Protein AF-A0A2I1R745-F1 (afdb_monomer_lite)

Sequence (309 aa):
MHSDVSWLTVVRRLPFTIALAVALVVVGATTGSLWGRASDKSWYRDVAFGLPALREGRWWTPVTSAFIEPGPWLYLLALVAVVVGMGWAEWQLGTVRAVPVGVGGHLISCLLTVVLLWLLSSEVTSWRWAEQLADSRGTGVGALVVSAVAVASATVRSPWRLRVRVLLGAIVSVAFLFQGTLASVQYVLAAVIMLIVGEKFFATNERGWVPRTRREVRMLGCAALLIIAGANLLVFLFPGSGPLGPTDSGDDSVFTMLIGLAVNVLIADQLRRGKRWAWWVAVVIGALNVIVTVLAVFLVIFTDVSTEG

Foldseek 3Di:
DPPPCDPVNLCVQQVPLVVLLVLLCVVCVVQVQLPFFLVVGPCSLLQFAALVNVVVVSPCNLPSLASHARHNVVNVVQNVLSCPQLSLLCNQQPPVRLVCQLSVLSSVLSVVLNVVLVVCLPPVHPQVLSVVQNPDTHGHNQLSSLRSLLLSLLQDDPPSSLVSLLVLVLVLCLCQAFAVHSVSSSSVSSNVVSNVVSQPPVRDPDHDNDDPDLLSVLLSLLVVLLSVLVSLVCCVVPWYQHSLGTSDPVDDDPVNSVVSSVVSNVLSVVSNVVDPVSVVVSVVVVVVVVVVSVVSVVCVVPPVPDPPD

Structure (mmCIF, N/CA/C/O backbone):
data_AF-A0A2I1R745-F1
#
_entry.id   AF-A0A2I1R745-F1
#
loop_
_atom_site.group_PDB
_atom_site.id
_atom_site.type_symbol
_atom_site.label_atom_id
_atom_site.label_alt_id
_atom_site.label_comp_id
_atom_site.label_asym_id
_atom_site.label_entity_id
_atom_site.label_seq_id
_atom_site.pdbx_PDB_ins_code
_atom_site.Cartn_x
_atom_site.Cartn_y
_atom_site.Cartn_z
_atom_site.occupancy
_atom_site.B_iso_or_equiv
_atom_site.auth_seq_id
_atom_site.auth_comp_id
_atom_site.auth_asym_id
_atom_site.auth_atom_id
_atom_site.pdbx_PDB_model_num
ATOM 1 N N . MET A 1 1 ? -32.205 -10.582 7.241 1.00 38.12 1 MET A N 1
ATOM 2 C CA . MET A 1 1 ? -32.468 -9.764 6.038 1.00 38.12 1 MET A CA 1
ATOM 3 C C . MET A 1 1 ? -31.247 -9.882 5.129 1.00 38.12 1 MET A C 1
ATOM 5 O O . MET A 1 1 ? -30.371 -9.028 5.152 1.00 38.12 1 MET A O 1
ATOM 9 N N . HIS A 1 2 ? -31.120 -11.017 4.437 1.00 43.03 2 HIS A N 1
ATOM 10 C CA . HIS A 1 2 ? -30.092 -11.212 3.417 1.00 43.03 2 HIS A CA 1
ATOM 11 C C . HIS A 1 2 ? -30.627 -10.555 2.151 1.00 43.03 2 HIS A C 1
ATOM 13 O O . HIS A 1 2 ? -31.519 -11.084 1.502 1.00 43.03 2 HIS A O 1
ATOM 19 N N . SER A 1 3 ? -30.198 -9.327 1.883 1.00 52.03 3 SER A N 1
ATOM 20 C CA . SER A 1 3 ? -30.435 -8.712 0.584 1.00 52.03 3 SER A CA 1
ATOM 21 C C . SER A 1 3 ? -29.581 -9.468 -0.425 1.00 52.03 3 SER A C 1
ATOM 23 O O . SER A 1 3 ? -28.362 -9.290 -0.430 1.00 52.03 3 SER A O 1
ATOM 25 N N . ASP A 1 4 ? -30.216 -10.321 -1.226 1.00 56.75 4 ASP A N 1
ATOM 26 C CA . ASP A 1 4 ? -29.616 -10.948 -2.399 1.00 56.75 4 ASP A CA 1
ATOM 27 C C . ASP A 1 4 ? -29.202 -9.835 -3.362 1.00 56.75 4 ASP A C 1
ATOM 29 O O . ASP A 1 4 ? -29.986 -9.315 -4.160 1.00 56.75 4 ASP A O 1
ATOM 33 N N . VAL A 1 5 ? -27.960 -9.376 -3.223 1.00 65.38 5 VAL A N 1
ATOM 34 C CA . VAL A 1 5 ? -27.380 -8.429 -4.166 1.00 65.38 5 VAL A CA 1
ATOM 35 C C . VAL A 1 5 ? -27.223 -9.193 -5.472 1.00 65.38 5 VAL A C 1
ATOM 37 O O . VAL A 1 5 ? -26.326 -10.020 -5.608 1.00 65.38 5 VAL A O 1
ATOM 40 N N . SER A 1 6 ? -28.118 -8.940 -6.428 1.00 81.25 6 SER A N 1
ATOM 41 C CA . SER A 1 6 ? -28.014 -9.561 -7.747 1.00 81.25 6 SER A CA 1
ATOM 42 C C . SER A 1 6 ? -26.650 -9.234 -8.370 1.00 81.25 6 SER A C 1
ATOM 44 O O . SER A 1 6 ? -26.166 -8.103 -8.254 1.00 81.25 6 SER A O 1
ATOM 46 N N . TRP A 1 7 ? -26.034 -10.195 -9.062 1.00 76.56 7 TRP A N 1
ATOM 47 C CA . TRP A 1 7 ? -24.749 -9.991 -9.744 1.00 76.56 7 TRP A CA 1
ATOM 48 C C . TRP A 1 7 ? -24.769 -8.786 -10.698 1.00 76.56 7 TRP A C 1
ATOM 50 O O . TRP A 1 7 ? -23.788 -8.054 -10.801 1.00 76.56 7 TRP A O 1
ATOM 60 N N . LEU A 1 8 ? -25.923 -8.504 -11.311 1.00 77.88 8 LEU A N 1
ATOM 61 C CA . LEU A 1 8 ? -26.149 -7.328 -12.156 1.00 77.88 8 LEU A CA 1
ATOM 62 C C . LEU A 1 8 ? -25.984 -6.007 -11.391 1.00 77.88 8 LEU A C 1
ATOM 64 O O . LEU A 1 8 ? -25.472 -5.032 -11.941 1.00 77.88 8 LEU A O 1
ATOM 68 N N . THR A 1 9 ? -26.382 -5.968 -10.118 1.00 79.81 9 THR A N 1
ATOM 69 C CA . THR A 1 9 ? -26.196 -4.802 -9.248 1.00 79.81 9 THR A CA 1
ATOM 70 C C . THR A 1 9 ? -24.717 -4.571 -8.957 1.00 79.81 9 THR A C 1
ATOM 72 O O . THR A 1 9 ? -24.265 -3.431 -9.018 1.00 79.81 9 THR A O 1
ATOM 75 N N . VAL A 1 10 ? -23.953 -5.635 -8.685 1.00 78.06 10 VAL A N 1
ATOM 76 C CA . VAL A 1 10 ? -22.502 -5.542 -8.443 1.00 78.06 10 VAL A CA 1
ATOM 77 C C . VAL A 1 10 ? -21.787 -5.023 -9.688 1.00 78.06 10 VAL A C 1
ATOM 79 O O . VAL A 1 10 ? -21.052 -4.042 -9.605 1.00 78.06 10 VAL A O 1
ATOM 82 N N . VAL A 1 11 ? -22.076 -5.611 -10.853 1.00 79.62 11 VAL A N 1
ATOM 83 C CA . VAL A 1 11 ? -21.457 -5.219 -12.128 1.00 79.62 11 VAL A CA 1
ATOM 84 C C . VAL A 1 11 ? -21.749 -3.762 -12.479 1.00 79.62 11 VAL A C 1
ATOM 86 O O . VAL A 1 11 ? -20.854 -3.031 -12.892 1.00 79.62 11 VAL A O 1
ATOM 89 N N . ARG A 1 12 ? -22.983 -3.297 -12.254 1.00 85.50 12 ARG A N 1
ATOM 90 C CA . ARG A 1 12 ? -23.358 -1.896 -12.504 1.00 85.50 12 ARG A CA 1
ATOM 91 C C . ARG A 1 12 ? -22.757 -0.907 -11.508 1.00 85.50 12 ARG A C 1
ATOM 93 O O . ARG A 1 12 ? -22.673 0.275 -11.826 1.00 85.50 12 ARG A O 1
ATOM 100 N N . ARG A 1 13 ? -22.390 -1.353 -10.305 1.00 89.00 13 ARG A N 1
ATOM 101 C CA . ARG A 1 13 ? -21.839 -0.486 -9.253 1.00 89.00 13 ARG A CA 1
ATOM 102 C C . ARG A 1 13 ? -20.320 -0.409 -9.242 1.00 89.00 13 ARG A C 1
ATOM 104 O O . ARG A 1 13 ? -19.806 0.552 -8.682 1.00 89.00 13 ARG A O 1
ATOM 111 N N . LEU A 1 14 ? -19.634 -1.384 -9.836 1.00 95.31 14 LEU A N 1
ATOM 112 C CA . LEU A 1 14 ? -18.175 -1.490 -9.811 1.00 95.31 14 LEU A CA 1
ATOM 113 C C . LEU A 1 14 ? -17.532 -1.480 -11.216 1.00 95.31 14 LEU A C 1
ATOM 115 O O . LEU A 1 14 ? -16.669 -2.322 -11.492 1.00 95.31 14 LEU A O 1
ATOM 119 N N . PRO A 1 15 ? -17.951 -0.591 -12.143 1.00 96.38 15 PRO A N 1
ATOM 120 C CA . PRO A 1 15 ? -17.451 -0.616 -13.515 1.00 96.38 15 PRO A CA 1
ATOM 121 C C . PRO A 1 15 ? -15.935 -0.406 -13.591 1.00 96.38 15 PRO A C 1
ATOM 123 O O . PRO A 1 15 ? -15.282 -1.052 -14.409 1.00 96.38 15 PRO A O 1
ATOM 126 N N . PHE A 1 16 ? -15.351 0.445 -12.738 1.00 97.69 16 PHE A N 1
ATOM 127 C CA . PHE A 1 16 ? -13.911 0.691 -12.775 1.00 97.69 16 PHE A CA 1
ATOM 128 C C . PHE A 1 16 ? -13.111 -0.478 -12.213 1.00 97.69 16 PHE A C 1
ATOM 130 O O . PHE A 1 16 ? -12.116 -0.868 -12.810 1.00 97.69 16 PHE A O 1
ATOM 137 N N . THR A 1 17 ? -13.554 -1.079 -11.110 1.00 97.81 17 THR A N 1
ATOM 138 C CA . THR A 1 17 ? -12.896 -2.254 -10.523 1.00 97.81 17 THR A CA 1
ATOM 139 C C . THR A 1 17 ? -12.874 -3.420 -11.506 1.00 97.81 17 THR A C 1
ATOM 141 O O . THR A 1 17 ? -11.839 -4.064 -11.675 1.00 97.81 17 THR A O 1
ATOM 144 N N . ILE A 1 18 ? -13.994 -3.666 -12.194 1.00 97.31 18 ILE A N 1
ATOM 145 C CA . ILE A 1 18 ? -14.083 -4.704 -13.227 1.00 97.31 18 ILE A CA 1
ATOM 146 C C . ILE A 1 18 ? -13.162 -4.362 -14.398 1.00 97.31 18 ILE A C 1
ATOM 148 O O . ILE A 1 18 ? -12.375 -5.211 -14.811 1.00 97.31 18 ILE A O 1
ATOM 152 N N . ALA A 1 19 ? -13.209 -3.125 -14.901 1.00 97.62 19 ALA A N 1
ATOM 153 C CA . ALA A 1 19 ? -12.349 -2.695 -15.999 1.00 97.62 19 ALA A CA 1
ATOM 154 C C . ALA A 1 19 ? -10.858 -2.810 -15.648 1.00 97.62 19 ALA A C 1
ATOM 156 O O . ALA A 1 19 ? -10.079 -3.291 -16.464 1.00 97.62 19 ALA A O 1
ATOM 157 N N . LEU A 1 20 ? -10.466 -2.428 -14.430 1.00 98.12 20 LEU A N 1
ATOM 158 C CA . LEU A 1 20 ? -9.090 -2.512 -13.946 1.00 98.12 20 LEU A CA 1
ATOM 159 C C . LEU A 1 20 ? -8.628 -3.967 -13.809 1.00 98.12 20 LEU A C 1
ATOM 161 O O . LEU A 1 20 ? -7.540 -4.303 -14.267 1.00 98.12 20 LEU A O 1
ATOM 165 N N . ALA A 1 21 ? -9.459 -4.844 -13.238 1.00 98.12 21 ALA A N 1
ATOM 166 C CA . ALA A 1 21 ? -9.149 -6.268 -13.134 1.00 98.12 21 ALA A CA 1
ATOM 167 C C . ALA A 1 21 ? -8.997 -6.919 -14.520 1.00 98.12 21 ALA A C 1
ATOM 169 O O . ALA A 1 21 ? -8.025 -7.633 -14.764 1.00 98.12 21 ALA A O 1
ATOM 170 N N . VAL A 1 22 ? -9.916 -6.627 -15.447 1.00 98.06 22 VAL A N 1
ATOM 171 C CA . VAL A 1 22 ? -9.833 -7.104 -16.836 1.00 98.06 22 VAL A CA 1
ATOM 172 C C . VAL A 1 22 ? -8.582 -6.557 -17.520 1.00 98.06 22 VAL A C 1
ATOM 174 O O . VAL A 1 22 ? -7.874 -7.321 -18.168 1.00 98.06 22 VAL A O 1
ATOM 177 N N . ALA A 1 23 ? -8.265 -5.272 -17.345 1.00 98.06 23 ALA A N 1
ATOM 178 C CA . ALA A 1 23 ? -7.068 -4.664 -17.915 1.00 98.06 23 ALA A CA 1
ATOM 179 C C . ALA A 1 23 ? -5.789 -5.344 -17.409 1.00 98.06 23 ALA A C 1
ATOM 181 O O . ALA A 1 23 ? -4.935 -5.670 -18.225 1.00 98.06 23 ALA A O 1
ATOM 182 N N . LEU A 1 24 ? -5.678 -5.631 -16.107 1.00 98.00 24 LEU A N 1
ATOM 183 C CA . LEU A 1 24 ? -4.527 -6.351 -15.546 1.00 98.00 24 LEU A CA 1
ATOM 184 C C . LEU A 1 24 ? -4.371 -7.746 -16.155 1.00 98.00 24 LEU A C 1
ATOM 186 O O . LEU A 1 24 ? -3.268 -8.126 -16.540 1.00 98.00 24 LEU A O 1
ATOM 190 N N . VAL A 1 25 ? -5.467 -8.499 -16.288 1.00 98.00 25 VAL A N 1
ATOM 191 C CA . VAL A 1 25 ? -5.422 -9.836 -16.900 1.00 98.00 25 VAL A CA 1
ATOM 192 C C . VAL A 1 25 ? -5.048 -9.744 -18.376 1.00 98.00 25 VAL A C 1
ATOM 194 O O . VAL A 1 25 ? -4.173 -10.474 -18.825 1.00 98.00 25 VAL A O 1
ATOM 197 N N . VAL A 1 26 ? -5.669 -8.842 -19.137 1.00 98.12 26 VAL A N 1
ATOM 198 C CA . VAL A 1 26 ? -5.413 -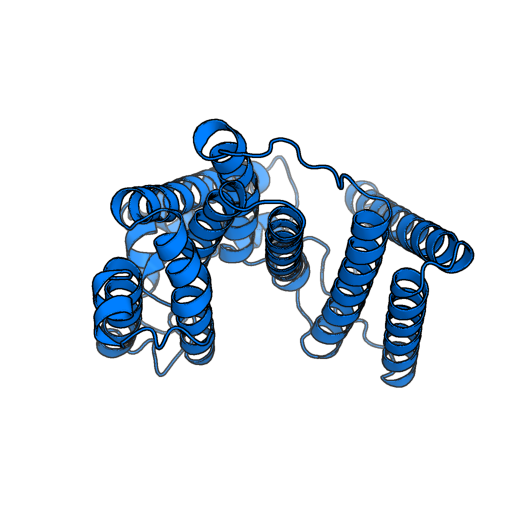8.702 -20.576 1.00 98.12 26 VAL A CA 1
ATOM 199 C C . VAL A 1 26 ? -3.991 -8.212 -20.836 1.00 98.12 26 VAL A C 1
ATOM 201 O O . VAL A 1 26 ? -3.296 -8.811 -21.649 1.00 98.12 26 VAL A O 1
ATOM 204 N N . VAL A 1 27 ? -3.526 -7.171 -20.142 1.00 97.19 27 VAL A N 1
ATOM 205 C CA . VAL A 1 27 ? -2.160 -6.641 -20.292 1.00 97.19 27 VAL A CA 1
ATOM 206 C C . VAL A 1 27 ? -1.140 -7.672 -19.831 1.00 97.19 27 VAL A C 1
ATOM 208 O O . VAL A 1 27 ? -0.171 -7.941 -20.540 1.00 97.19 27 VAL A O 1
ATOM 211 N N . GLY A 1 28 ? -1.361 -8.312 -18.685 1.00 96.06 28 GLY A N 1
ATOM 212 C CA . GLY A 1 28 ? -0.488 -9.380 -18.219 1.00 96.06 28 GLY A CA 1
ATOM 213 C C . GLY A 1 28 ? -0.433 -10.561 -19.194 1.00 96.06 28 GLY A C 1
ATOM 214 O O . GLY A 1 28 ? 0.635 -11.152 -19.393 1.00 96.06 28 GLY A O 1
ATOM 215 N N . ALA A 1 29 ? -1.557 -10.850 -19.861 1.00 97.00 29 ALA A N 1
ATOM 216 C CA . ALA A 1 29 ? -1.670 -11.903 -20.857 1.00 97.00 29 ALA A CA 1
ATOM 217 C C . ALA A 1 29 ? -0.911 -11.578 -22.151 1.00 97.00 29 ALA A C 1
ATOM 219 O O . ALA A 1 29 ? -0.116 -12.370 -22.651 1.00 97.00 29 ALA A O 1
ATOM 220 N N . THR A 1 30 ? -1.128 -10.388 -22.698 1.00 96.56 30 THR A N 1
ATOM 221 C CA . THR A 1 30 ? -0.528 -9.981 -23.974 1.00 96.56 30 THR A CA 1
ATOM 222 C C . THR A 1 30 ? 0.964 -9.692 -23.848 1.00 96.56 30 THR A C 1
ATOM 224 O O . THR A 1 30 ? 1.724 -9.961 -24.773 1.00 96.56 30 THR A O 1
ATOM 227 N N . THR A 1 31 ? 1.409 -9.196 -22.692 1.00 94.19 31 THR A N 1
ATOM 228 C CA . THR A 1 31 ? 2.828 -8.910 -22.424 1.00 94.19 31 THR A CA 1
ATOM 229 C C . THR A 1 31 ? 3.622 -10.145 -21.979 1.00 94.19 31 THR A C 1
ATOM 231 O O . THR A 1 31 ? 4.856 -10.123 -21.947 1.00 94.19 31 THR A O 1
ATOM 234 N N . GLY A 1 32 ? 2.932 -11.234 -21.624 1.00 93.88 32 GLY A N 1
ATOM 235 C CA . GLY A 1 32 ? 3.536 -12.468 -21.123 1.00 93.88 32 GLY A CA 1
ATOM 236 C C . GLY A 1 32 ? 4.059 -12.380 -19.684 1.00 93.88 32 GLY A C 1
ATOM 237 O O . GLY A 1 32 ? 4.788 -13.278 -19.254 1.00 93.88 32 GLY A O 1
ATOM 238 N N . SER A 1 33 ? 3.724 -11.316 -18.945 1.00 94.25 33 SER A N 1
ATOM 239 C CA . SER A 1 33 ? 4.087 -11.146 -17.527 1.00 94.25 33 SER A CA 1
ATOM 240 C C . SER A 1 33 ? 3.190 -11.952 -16.576 1.00 94.25 33 SER A C 1
ATOM 242 O O . SER A 1 33 ? 3.560 -12.173 -15.427 1.00 94.25 33 SER A O 1
ATOM 244 N N . LEU A 1 34 ? 2.057 -12.487 -17.052 1.00 94.50 34 LEU A N 1
ATOM 245 C CA . LEU A 1 34 ? 1.256 -13.448 -16.278 1.00 94.50 34 LEU A CA 1
ATOM 246 C C . LEU A 1 34 ? 1.954 -14.799 -16.066 1.00 94.50 34 LEU A C 1
ATOM 248 O O . LEU A 1 34 ? 1.654 -15.480 -15.090 1.00 94.50 34 LEU A O 1
ATOM 252 N N . TRP A 1 35 ? 2.874 -15.195 -16.951 1.00 94.44 35 TRP A N 1
ATOM 253 C CA . TRP A 1 35 ? 3.533 -16.515 -16.906 1.00 94.44 35 TRP A CA 1
ATOM 254 C C . TRP A 1 35 ? 5.013 -16.455 -16.530 1.00 94.44 35 TRP A C 1
ATOM 256 O O . TRP A 1 35 ? 5.665 -17.489 -16.437 1.00 94.44 35 TRP A O 1
ATOM 266 N N . GLY A 1 36 ? 5.570 -15.267 -16.318 1.00 93.69 36 GLY A N 1
ATOM 267 C CA . GLY A 1 36 ? 6.973 -15.095 -15.958 1.00 93.69 36 GLY A CA 1
ATOM 268 C C . GLY A 1 36 ? 7.211 -13.739 -15.319 1.00 93.69 36 GLY A C 1
ATOM 269 O O . GLY A 1 36 ? 6.313 -12.901 -15.279 1.00 93.69 36 GLY A O 1
ATOM 270 N N . ARG A 1 37 ? 8.418 -13.505 -14.807 1.00 95.38 37 ARG A N 1
ATOM 271 C CA . ARG A 1 37 ? 8.735 -12.216 -14.190 1.00 95.38 37 ARG A CA 1
ATOM 272 C C . ARG A 1 37 ? 8.715 -11.124 -15.252 1.00 95.38 37 ARG A C 1
ATOM 274 O O . ARG A 1 37 ? 9.245 -11.306 -16.349 1.00 95.38 37 ARG A O 1
ATOM 281 N N . ALA A 1 38 ? 8.117 -9.983 -14.922 1.00 95.38 38 ALA A N 1
ATOM 282 C CA . ALA A 1 38 ? 8.077 -8.846 -15.833 1.00 95.38 38 ALA A CA 1
ATOM 283 C C . ALA A 1 38 ? 9.495 -8.330 -16.134 1.00 95.38 38 ALA A C 1
ATOM 285 O O . ALA A 1 38 ? 9.778 -7.982 -17.274 1.00 95.38 38 ALA A O 1
ATOM 286 N N . SER A 1 39 ? 10.394 -8.373 -15.141 1.00 95.00 39 SER A N 1
ATOM 287 C CA . SER A 1 39 ? 11.795 -7.936 -15.242 1.00 95.00 39 SER A CA 1
ATOM 288 C C . SER A 1 39 ? 12.601 -8.617 -16.345 1.00 95.00 39 SER A C 1
ATOM 290 O O . SER A 1 39 ? 13.569 -8.038 -16.831 1.00 95.00 39 SER A O 1
ATOM 292 N N . ASP A 1 40 ? 12.207 -9.827 -16.741 1.00 95.62 40 ASP A N 1
ATOM 293 C CA . ASP A 1 40 ? 12.962 -10.660 -17.682 1.00 95.62 40 ASP A CA 1
ATOM 294 C C . ASP A 1 40 ? 12.569 -10.362 -19.138 1.00 95.62 40 ASP A C 1
ATOM 296 O O . ASP A 1 40 ? 13.137 -10.910 -20.083 1.00 95.62 40 ASP A O 1
ATOM 300 N N . LYS A 1 41 ? 11.558 -9.511 -19.342 1.00 95.44 41 LYS A N 1
ATOM 301 C CA . LYS A 1 41 ? 11.023 -9.176 -20.660 1.00 95.44 41 LYS A CA 1
ATOM 302 C C . LYS A 1 41 ? 11.769 -7.984 -21.254 1.00 95.44 41 LYS A C 1
ATOM 304 O O . LYS A 1 41 ? 12.044 -7.003 -20.566 1.00 95.44 41 LYS A O 1
ATOM 309 N N . SER A 1 42 ? 12.033 -8.026 -22.560 1.00 95.69 42 SER A N 1
ATOM 310 C CA . SER A 1 42 ? 12.774 -6.972 -23.273 1.00 95.69 42 SER A CA 1
ATOM 311 C C . SER A 1 42 ? 12.122 -5.589 -23.169 1.00 95.69 42 SER A C 1
ATOM 313 O O . SER A 1 42 ? 12.825 -4.591 -23.049 1.00 95.69 42 SER A O 1
ATOM 315 N N . TRP A 1 43 ? 10.788 -5.538 -23.141 1.00 95.12 43 TRP A N 1
ATOM 316 C CA . TRP A 1 43 ? 9.998 -4.309 -23.028 1.00 95.12 43 TRP A CA 1
ATOM 317 C C . TRP A 1 43 ? 9.956 -3.719 -21.607 1.00 95.12 43 TRP A C 1
ATOM 319 O O . TRP A 1 43 ? 9.458 -2.611 -21.414 1.00 95.12 43 TRP A O 1
ATOM 329 N N . TYR A 1 44 ? 10.442 -4.432 -20.580 1.00 96.94 44 TYR A N 1
ATOM 330 C CA . TYR A 1 44 ? 10.255 -4.044 -19.173 1.00 96.94 44 TYR A CA 1
ATOM 331 C C . TYR A 1 44 ? 10.796 -2.649 -18.868 1.00 96.94 44 TYR A C 1
ATOM 333 O O . TYR A 1 44 ? 10.126 -1.836 -18.228 1.00 96.94 44 TYR A O 1
ATOM 341 N N . ARG A 1 45 ? 11.997 -2.345 -19.373 1.00 95.88 45 ARG A N 1
ATOM 342 C CA . ARG A 1 45 ? 12.651 -1.047 -19.163 1.00 95.88 45 ARG A CA 1
ATOM 343 C C . ARG A 1 45 ? 11.861 0.113 -19.764 1.00 95.88 45 ARG A C 1
ATOM 345 O O . ARG A 1 45 ? 12.028 1.240 -19.307 1.00 95.88 45 ARG A O 1
ATOM 352 N N . ASP A 1 46 ? 10.999 -0.158 -20.742 1.00 96.25 46 ASP A N 1
ATOM 353 C CA . ASP A 1 46 ? 10.209 0.865 -21.412 1.00 96.25 46 ASP A CA 1
ATOM 354 C C . ASP A 1 46 ? 8.946 1.262 -20.648 1.00 96.25 46 ASP A C 1
ATOM 356 O O . ASP A 1 46 ? 8.439 2.362 -20.856 1.00 96.25 46 ASP A O 1
ATOM 360 N N . VAL A 1 47 ? 8.445 0.399 -19.760 1.00 96.50 47 VAL A N 1
ATOM 361 C CA . VAL A 1 47 ? 7.145 0.585 -19.087 1.00 96.50 47 VAL A CA 1
ATOM 362 C C . VAL A 1 47 ? 7.234 0.620 -17.565 1.00 96.50 47 VAL A C 1
ATOM 364 O O . VAL A 1 47 ? 6.309 1.122 -16.923 1.00 96.50 47 VAL A O 1
ATOM 367 N N . ALA A 1 48 ? 8.315 0.094 -16.986 1.00 97.12 48 ALA A N 1
ATOM 368 C CA . ALA A 1 48 ? 8.522 0.060 -15.547 1.00 97.12 48 ALA A CA 1
ATOM 369 C C . ALA A 1 48 ? 8.913 1.437 -15.004 1.00 97.12 48 ALA A C 1
ATOM 371 O O . ALA A 1 48 ? 9.738 2.147 -15.582 1.00 97.12 48 ALA A O 1
ATOM 372 N N . PHE A 1 49 ? 8.322 1.804 -13.872 1.00 97.44 49 PHE A N 1
ATOM 373 C CA . PHE A 1 49 ? 8.527 3.102 -13.248 1.00 97.44 49 PHE A CA 1
ATOM 374 C C . PHE A 1 49 ? 9.757 3.097 -12.341 1.00 97.44 49 PHE A C 1
ATOM 376 O O . PHE A 1 49 ? 10.046 2.108 -11.674 1.00 97.44 49 PHE A O 1
ATOM 383 N N . GLY A 1 50 ? 10.460 4.223 -12.284 1.00 95.44 50 GLY A N 1
ATOM 384 C CA . GLY A 1 50 ? 11.588 4.450 -11.387 1.00 95.44 50 GLY A CA 1
ATOM 385 C C . GLY A 1 50 ? 12.323 5.734 -11.749 1.00 95.44 50 GLY A C 1
ATOM 386 O O . GLY A 1 50 ? 12.115 6.294 -12.829 1.00 95.44 50 GLY A O 1
ATOM 387 N N . LEU A 1 51 ? 13.214 6.185 -10.866 1.00 94.00 51 LEU A N 1
ATOM 388 C CA . LEU A 1 51 ? 14.084 7.333 -11.137 1.00 94.00 51 LEU A CA 1
ATOM 389 C C . LEU A 1 51 ? 14.887 7.170 -12.450 1.00 94.00 51 LEU A C 1
ATOM 391 O O . LEU A 1 51 ? 14.931 8.134 -13.219 1.00 94.00 51 LEU A O 1
ATOM 395 N N . PRO A 1 52 ? 15.429 5.982 -12.801 1.00 95.19 52 PRO A N 1
ATOM 396 C CA . PRO A 1 52 ? 16.155 5.808 -14.057 1.00 95.19 52 PRO A CA 1
ATOM 397 C C . PRO A 1 52 ? 15.254 5.972 -15.287 1.00 95.19 52 PRO A C 1
ATOM 399 O O . PRO A 1 52 ? 15.663 6.573 -16.273 1.00 95.19 52 PRO A O 1
ATOM 402 N N . ALA A 1 53 ? 14.003 5.504 -15.222 1.00 95.69 53 ALA A N 1
ATOM 403 C CA . ALA A 1 53 ? 13.059 5.633 -16.332 1.00 95.69 53 ALA A CA 1
ATOM 404 C C . ALA A 1 53 ? 12.734 7.105 -16.639 1.00 95.69 53 ALA A C 1
ATOM 406 O O . ALA A 1 53 ? 12.655 7.496 -17.802 1.00 95.69 53 ALA A O 1
ATOM 407 N N . LEU A 1 54 ? 12.600 7.941 -15.605 1.00 94.75 54 LEU A N 1
ATOM 408 C CA . LEU A 1 54 ? 12.381 9.376 -15.789 1.00 94.75 54 LEU A CA 1
ATOM 409 C C . LEU A 1 54 ? 13.634 10.100 -16.297 1.00 94.75 54 LEU A C 1
ATOM 411 O O . LEU A 1 54 ? 13.506 10.978 -17.148 1.00 94.75 54 LEU A O 1
ATOM 415 N N . ARG A 1 55 ? 14.835 9.701 -15.849 1.00 94.31 55 ARG A N 1
ATOM 416 C CA . ARG A 1 55 ? 16.111 10.202 -16.403 1.00 94.31 55 ARG A CA 1
ATOM 417 C C . ARG A 1 55 ? 16.262 9.874 -17.892 1.00 94.31 55 ARG A C 1
ATOM 419 O O . ARG A 1 55 ? 16.784 10.684 -18.644 1.00 94.31 55 ARG A O 1
ATOM 426 N N . GLU A 1 56 ? 15.748 8.723 -18.321 1.00 95.94 56 GLU A N 1
ATOM 427 C CA . GLU A 1 56 ? 15.694 8.291 -19.726 1.00 95.94 56 GLU A CA 1
ATOM 428 C C . GLU A 1 56 ? 14.562 8.960 -20.536 1.00 95.94 56 GLU A C 1
ATOM 430 O O . GLU A 1 56 ? 14.330 8.600 -21.688 1.00 95.94 56 GLU A O 1
ATOM 435 N N . GLY A 1 57 ? 13.824 9.914 -19.957 1.00 96.00 57 GLY A N 1
ATOM 436 C CA . GLY A 1 57 ? 12.742 10.633 -20.640 1.00 96.00 57 GLY A CA 1
ATOM 437 C C . GLY A 1 57 ? 11.426 9.853 -20.764 1.00 96.00 57 GLY A C 1
ATOM 438 O O . GLY A 1 57 ? 10.509 10.297 -21.457 1.00 96.00 57 GLY A O 1
ATOM 439 N N . ARG A 1 58 ? 11.282 8.712 -20.078 1.00 96.69 58 ARG A N 1
ATOM 440 C CA . ARG A 1 58 ? 10.099 7.834 -20.152 1.00 96.69 58 ARG A CA 1
ATOM 441 C C . ARG A 1 58 ? 9.003 8.277 -19.180 1.00 96.69 58 ARG A C 1
ATOM 443 O O . ARG A 1 58 ? 8.637 7.569 -18.238 1.00 96.69 58 ARG A O 1
ATOM 450 N N . TRP A 1 59 ? 8.463 9.471 -19.405 1.00 96.00 59 TRP A N 1
ATOM 451 C CA . TRP A 1 59 ? 7.467 10.118 -18.538 1.00 96.00 59 TRP A CA 1
ATOM 452 C C . TRP A 1 59 ? 6.114 9.389 -18.464 1.00 96.00 59 TRP A C 1
ATOM 454 O O . TRP A 1 59 ? 5.328 9.661 -17.561 1.00 96.00 59 TRP A O 1
ATOM 464 N N . TRP A 1 60 ? 5.838 8.452 -19.377 1.00 97.00 60 TRP A N 1
ATOM 465 C CA . TRP A 1 60 ? 4.620 7.628 -19.375 1.00 97.00 60 TRP A CA 1
ATOM 466 C C . TRP A 1 60 ? 4.654 6.481 -18.352 1.00 97.00 60 TRP A C 1
ATOM 468 O O . TRP A 1 60 ? 3.605 5.932 -18.004 1.00 97.00 60 TRP A O 1
ATOM 478 N N . THR A 1 61 ? 5.836 6.130 -17.833 1.00 97.31 61 THR A N 1
ATOM 479 C CA . THR A 1 61 ? 6.025 4.984 -16.926 1.00 97.31 61 THR A CA 1
ATOM 480 C C . THR A 1 61 ? 5.226 5.016 -15.617 1.00 97.31 61 THR A C 1
ATOM 482 O O . THR A 1 61 ? 4.813 3.938 -15.184 1.00 97.31 61 THR A O 1
ATOM 485 N N . PRO A 1 62 ? 4.885 6.169 -14.996 1.00 96.75 62 PRO A N 1
ATOM 486 C CA . PRO A 1 62 ? 3.967 6.189 -13.855 1.00 96.75 62 PRO A CA 1
ATOM 487 C C . PRO A 1 62 ? 2.600 5.577 -14.179 1.00 96.75 62 PRO A C 1
ATOM 489 O O . PRO A 1 62 ? 1.978 4.973 -13.312 1.00 96.75 62 PRO A O 1
ATOM 492 N N . VAL A 1 63 ? 2.131 5.712 -15.424 1.00 97.06 63 VAL A N 1
ATOM 493 C CA . VAL A 1 63 ? 0.830 5.187 -15.857 1.00 97.06 63 VAL A CA 1
ATOM 494 C C . VAL A 1 63 ? 0.961 3.738 -16.305 1.00 97.06 63 VAL A C 1
ATOM 496 O O . VAL A 1 63 ? 0.209 2.886 -15.843 1.00 97.06 63 VAL A O 1
ATOM 499 N N . THR A 1 64 ? 1.921 3.432 -17.182 1.00 96.75 64 THR A N 1
ATOM 500 C CA . THR A 1 64 ? 2.048 2.079 -17.750 1.00 96.75 64 THR A CA 1
ATOM 501 C C . THR A 1 64 ? 2.422 1.036 -16.702 1.00 96.75 64 THR A C 1
ATOM 503 O O . THR A 1 64 ? 1.933 -0.090 -16.761 1.00 96.75 64 THR A O 1
ATOM 506 N N . SER A 1 65 ? 3.234 1.410 -15.709 1.00 96.31 65 SER A N 1
ATOM 507 C CA . SER A 1 65 ? 3.659 0.502 -14.638 1.00 96.31 65 SER A CA 1
ATOM 508 C C . SER A 1 65 ? 2.507 -0.000 -13.765 1.00 96.31 65 SER A C 1
ATOM 510 O O . SER A 1 65 ? 2.627 -1.075 -13.184 1.00 96.31 65 SER A O 1
ATOM 512 N N . ALA A 1 66 ? 1.385 0.725 -13.697 1.00 96.69 66 ALA A N 1
ATOM 513 C CA . ALA A 1 66 ? 0.230 0.353 -12.879 1.00 96.69 66 ALA A CA 1
ATOM 514 C C . ALA A 1 66 ? -0.542 -0.864 -13.417 1.00 96.69 66 ALA A C 1
ATOM 516 O O . ALA A 1 66 ? -1.338 -1.448 -12.687 1.00 96.69 66 ALA A O 1
ATOM 517 N N . PHE A 1 67 ? -0.335 -1.234 -14.686 1.00 96.88 67 PHE A N 1
ATOM 518 C CA . PHE A 1 67 ? -1.066 -2.316 -15.359 1.00 96.88 67 PHE A CA 1
ATOM 519 C C . PHE A 1 67 ? -0.273 -3.621 -15.473 1.00 96.88 67 PHE A C 1
ATOM 521 O O . PHE A 1 67 ? -0.733 -4.565 -16.114 1.00 96.88 67 PHE A O 1
ATOM 528 N N . ILE A 1 68 ? 0.923 -3.670 -14.890 1.00 97.12 68 ILE A N 1
ATOM 529 C CA . ILE A 1 68 ? 1.826 -4.815 -14.967 1.00 97.12 68 ILE A CA 1
ATOM 530 C C . ILE A 1 68 ? 2.214 -5.185 -13.545 1.00 97.12 68 ILE A C 1
ATOM 532 O O . ILE A 1 68 ? 2.609 -4.318 -12.774 1.00 97.12 68 ILE A O 1
ATOM 536 N N . GLU A 1 69 ? 2.109 -6.461 -13.196 1.00 97.00 69 GLU A N 1
ATOM 537 C CA . GLU A 1 69 ? 2.613 -6.957 -11.916 1.00 97.00 69 GLU A CA 1
ATOM 538 C C . GLU A 1 69 ? 3.981 -7.634 -12.095 1.00 97.00 69 GLU A C 1
ATOM 540 O O . GLU A 1 69 ? 4.230 -8.258 -13.134 1.00 97.00 69 GLU A O 1
ATOM 545 N N . PRO A 1 70 ? 4.883 -7.565 -11.094 1.00 94.12 70 PRO A N 1
ATOM 546 C CA . PRO A 1 70 ? 6.258 -8.047 -11.247 1.00 94.12 70 PRO A CA 1
ATOM 547 C C . PRO A 1 70 ? 6.388 -9.556 -11.503 1.00 94.12 70 PRO A C 1
ATOM 549 O O . PRO A 1 70 ? 7.410 -10.001 -12.030 1.00 94.12 70 PRO A O 1
ATOM 552 N N . GLY A 1 71 ? 5.380 -10.356 -11.142 1.00 93.50 71 GLY A N 1
ATOM 553 C CA . GLY A 1 71 ? 5.373 -11.791 -11.410 1.00 93.50 71 GLY A CA 1
ATOM 554 C C . GLY A 1 71 ? 4.010 -12.467 -11.219 1.00 93.50 71 GLY A C 1
ATOM 555 O O . GLY A 1 71 ? 3.077 -11.849 -10.702 1.00 93.50 71 GLY A O 1
ATOM 556 N N . PRO A 1 72 ? 3.892 -13.758 -11.586 1.00 93.19 72 PRO A N 1
ATOM 557 C CA . PRO A 1 72 ? 2.606 -14.455 -11.705 1.00 93.19 72 PRO A CA 1
ATOM 558 C C . PRO A 1 72 ? 1.771 -14.472 -10.422 1.00 93.19 72 PRO A C 1
ATOM 560 O O . PRO A 1 72 ? 0.574 -14.203 -10.438 1.00 93.19 72 PRO A O 1
ATOM 563 N N . TRP A 1 73 ? 2.402 -14.752 -9.280 1.00 93.19 73 TRP A N 1
ATOM 564 C CA . TRP A 1 73 ? 1.686 -14.823 -8.006 1.00 93.19 73 TRP A CA 1
ATOM 565 C C . TRP A 1 73 ? 1.218 -13.436 -7.526 1.00 93.19 73 TRP A C 1
ATOM 567 O O . TRP A 1 73 ? 0.186 -13.323 -6.865 1.00 93.19 73 TRP A O 1
ATOM 577 N N . LEU A 1 74 ? 1.935 -12.373 -7.911 1.00 94.44 74 LEU A N 1
ATOM 578 C CA . LEU A 1 74 ? 1.565 -10.996 -7.591 1.00 94.44 74 LEU A CA 1
ATOM 579 C C . LEU A 1 74 ? 0.345 -10.545 -8.389 1.00 94.44 74 LEU A C 1
ATOM 581 O O . LEU A 1 74 ? -0.452 -9.790 -7.850 1.00 94.44 74 LEU A O 1
ATOM 585 N N . TYR A 1 75 ? 0.111 -11.078 -9.593 1.00 95.56 75 TYR A N 1
ATOM 586 C CA . TYR A 1 75 ? -1.164 -10.873 -10.289 1.00 95.56 75 TYR A CA 1
ATOM 587 C C . TYR A 1 75 ? -2.352 -11.400 -9.485 1.00 95.56 75 TYR A C 1
ATOM 589 O O . TYR A 1 75 ? -3.375 -10.724 -9.402 1.00 95.56 75 TYR A O 1
ATOM 597 N N . LEU A 1 76 ? -2.229 -12.569 -8.848 1.00 95.62 76 LEU A N 1
ATOM 598 C CA . LEU A 1 76 ? -3.300 -13.099 -7.998 1.00 95.62 76 LEU A CA 1
ATOM 599 C C . LEU A 1 76 ? -3.567 -12.171 -6.809 1.00 95.62 76 LEU A C 1
ATOM 601 O O . LEU A 1 76 ? -4.720 -11.832 -6.541 1.00 95.62 76 LEU A O 1
ATOM 605 N N . LEU A 1 77 ? -2.511 -11.708 -6.133 1.00 95.38 77 LEU A N 1
ATOM 606 C CA . LEU A 1 77 ? -2.656 -10.740 -5.045 1.00 95.38 77 LEU A CA 1
ATOM 607 C C . LEU A 1 77 ? -3.238 -9.407 -5.513 1.00 95.38 77 LEU A C 1
ATOM 609 O O . LEU A 1 77 ? -4.113 -8.862 -4.844 1.00 95.38 77 LEU A O 1
ATOM 613 N N . ALA A 1 78 ? -2.776 -8.890 -6.648 1.00 96.88 78 ALA A N 1
ATOM 614 C CA . ALA A 1 78 ? -3.252 -7.644 -7.224 1.00 96.88 78 ALA A CA 1
ATOM 615 C C . ALA A 1 78 ? -4.734 -7.741 -7.583 1.00 96.88 78 ALA A C 1
ATOM 617 O O . ALA A 1 78 ? -5.497 -6.839 -7.255 1.00 96.88 78 ALA A O 1
ATOM 618 N N . LEU A 1 79 ? -5.179 -8.859 -8.164 1.00 97.94 79 LEU A N 1
ATOM 619 C CA . LEU A 1 79 ? -6.594 -9.095 -8.449 1.00 97.94 79 LEU A CA 1
ATOM 620 C C . LEU A 1 79 ? -7.431 -9.148 -7.171 1.00 97.94 79 LEU A C 1
ATOM 622 O O . LEU A 1 79 ? -8.494 -8.532 -7.123 1.00 97.94 79 LEU A O 1
ATOM 626 N N . VAL A 1 80 ? -6.948 -9.808 -6.114 1.00 97.81 80 VAL A N 1
ATOM 627 C CA . VAL A 1 80 ? -7.625 -9.792 -4.807 1.00 97.81 80 VAL A CA 1
ATOM 628 C C . VAL A 1 80 ? -7.680 -8.370 -4.243 1.00 97.81 80 VAL A C 1
ATOM 630 O O . VAL A 1 80 ? -8.742 -7.925 -3.810 1.00 97.81 80 VAL A O 1
ATOM 633 N N . ALA A 1 81 ? -6.575 -7.626 -4.288 1.00 97.62 81 ALA A N 1
ATOM 634 C CA . ALA A 1 81 ? -6.507 -6.248 -3.811 1.00 97.62 81 ALA A CA 1
ATOM 635 C C . ALA A 1 81 ? -7.425 -5.310 -4.613 1.00 97.62 81 ALA A C 1
ATOM 637 O O . ALA A 1 81 ? -8.090 -4.456 -4.030 1.00 97.62 81 ALA A O 1
ATOM 638 N N . VAL A 1 82 ? -7.524 -5.490 -5.930 1.00 98.44 82 VAL A N 1
ATOM 639 C CA . VAL A 1 82 ? -8.442 -4.741 -6.794 1.00 98.44 82 VAL A CA 1
ATOM 640 C C . VAL A 1 82 ? -9.886 -5.112 -6.469 1.00 98.44 82 VAL A C 1
ATOM 642 O O . VAL A 1 82 ? -10.664 -4.240 -6.099 1.00 98.44 82 VAL A O 1
ATOM 645 N N . VAL A 1 83 ? -10.262 -6.389 -6.515 1.00 97.44 83 VAL A N 1
ATOM 646 C CA . VAL A 1 83 ? -11.656 -6.806 -6.288 1.00 97.44 83 VAL A CA 1
ATOM 647 C C . VAL A 1 83 ? -12.135 -6.437 -4.883 1.00 97.44 83 VAL A C 1
ATOM 649 O O . VAL A 1 83 ? -13.234 -5.907 -4.728 1.00 97.44 83 VAL A O 1
ATOM 652 N N . VAL A 1 84 ? -11.317 -6.679 -3.856 1.00 97.25 84 VAL A N 1
ATOM 653 C CA . VAL A 1 84 ? -11.696 -6.422 -2.461 1.00 97.25 84 VAL A CA 1
ATOM 654 C C . VAL A 1 84 ? -11.476 -4.959 -2.091 1.00 97.25 84 VAL A C 1
ATOM 656 O O . VAL A 1 84 ? -12.391 -4.312 -1.595 1.00 97.25 84 VAL A O 1
ATOM 659 N N . GLY A 1 85 ? -10.276 -4.426 -2.315 1.00 97.75 85 GLY A N 1
ATOM 660 C CA . GLY A 1 85 ? -9.893 -3.076 -1.902 1.00 97.75 85 GLY A CA 1
ATOM 661 C C . GLY A 1 85 ? -10.475 -1.997 -2.807 1.00 97.75 85 GLY A C 1
ATOM 662 O O . GLY A 1 85 ? -11.222 -1.140 -2.330 1.00 97.75 85 GLY A O 1
ATOM 663 N N . MET A 1 86 ? -10.174 -2.049 -4.110 1.00 98.19 86 MET A N 1
ATOM 664 C CA . MET A 1 86 ? -10.710 -1.078 -5.073 1.00 98.19 86 MET A CA 1
ATOM 665 C C . MET A 1 86 ? -12.227 -1.226 -5.220 1.00 98.19 86 MET A C 1
ATOM 667 O O . MET A 1 86 ? -12.923 -0.216 -5.196 1.00 98.19 86 MET A O 1
ATOM 671 N N . GLY A 1 87 ? -12.748 -2.457 -5.254 1.00 97.69 87 GLY A N 1
ATOM 672 C CA . GLY A 1 87 ? -14.189 -2.716 -5.286 1.00 97.69 87 GLY A CA 1
ATOM 673 C C . GLY A 1 87 ? -14.914 -2.143 -4.074 1.00 97.69 87 GLY A C 1
ATOM 674 O O . GLY A 1 87 ? -15.924 -1.455 -4.218 1.00 97.69 87 GLY A O 1
ATOM 675 N N . TRP A 1 88 ? -14.370 -2.330 -2.869 1.00 97.56 88 TRP A N 1
ATOM 676 C CA . TRP A 1 88 ? -14.917 -1.684 -1.676 1.00 97.56 88 TRP A CA 1
ATOM 677 C C . TRP A 1 88 ? -14.815 -0.156 -1.748 1.00 97.56 88 TRP A C 1
ATOM 679 O O . TRP A 1 88 ? -15.783 0.536 -1.437 1.00 97.56 88 TRP A O 1
ATOM 689 N N . ALA A 1 89 ? -13.681 0.395 -2.185 1.00 98.00 89 ALA A N 1
ATOM 690 C CA . ALA A 1 89 ? -13.505 1.841 -2.288 1.00 98.00 89 ALA A CA 1
ATOM 691 C C . ALA A 1 89 ? -14.460 2.477 -3.314 1.00 98.00 89 ALA A C 1
ATOM 693 O O . ALA A 1 89 ? -15.078 3.503 -3.028 1.00 98.00 89 ALA A O 1
ATOM 694 N N . GLU A 1 90 ? -14.629 1.850 -4.477 1.00 98.12 90 GLU A N 1
ATOM 695 C CA . GLU A 1 90 ? -15.578 2.261 -5.510 1.00 98.12 90 GLU A CA 1
ATOM 696 C C . GLU A 1 90 ? -17.022 2.158 -5.020 1.00 98.12 90 GLU A C 1
ATOM 698 O O . GLU A 1 90 ? -17.809 3.071 -5.263 1.00 98.12 90 GLU A O 1
ATOM 703 N N . TRP A 1 91 ? -17.357 1.122 -4.247 1.00 96.44 91 TRP A N 1
ATOM 704 C CA . TRP A 1 91 ? -18.676 1.002 -3.630 1.00 96.44 91 TRP A CA 1
ATOM 705 C C . TRP A 1 91 ? -18.994 2.169 -2.687 1.00 96.44 91 TRP A C 1
ATOM 707 O O . TRP A 1 91 ? -20.119 2.670 -2.684 1.00 96.44 91 TRP A O 1
ATOM 717 N N . GLN A 1 92 ? -18.014 2.610 -1.892 1.00 95.44 92 GLN A N 1
ATOM 718 C CA . GLN A 1 92 ? -18.211 3.675 -0.904 1.00 95.44 92 GLN A CA 1
ATOM 719 C C . GLN A 1 92 ? -18.177 5.079 -1.510 1.00 95.44 92 GLN A C 1
ATOM 721 O O . GLN A 1 92 ? -18.927 5.960 -1.089 1.00 95.44 92 GLN A O 1
ATOM 726 N N . LEU A 1 93 ? -17.287 5.311 -2.476 1.00 96.12 93 LEU A N 1
ATOM 727 C CA . LEU A 1 93 ? -17.060 6.633 -3.064 1.00 96.12 93 LEU A CA 1
ATOM 728 C C . LEU A 1 93 ? -17.910 6.878 -4.317 1.00 96.12 93 LEU A C 1
ATOM 730 O O . LEU A 1 93 ? -18.154 8.034 -4.670 1.00 96.12 93 LEU A O 1
ATOM 734 N N . GLY A 1 94 ? -18.347 5.811 -4.988 1.00 96.38 94 GLY A N 1
ATOM 735 C CA . GLY A 1 94 ? -18.815 5.840 -6.370 1.00 96.38 94 GLY A CA 1
ATOM 736 C C . GLY A 1 94 ? -17.658 6.020 -7.360 1.00 96.38 94 GLY A C 1
ATOM 737 O O . GLY A 1 94 ? -16.648 6.661 -7.057 1.00 96.38 94 GLY A O 1
ATOM 738 N N . THR A 1 95 ? -17.817 5.503 -8.579 1.00 96.94 95 THR A N 1
ATOM 739 C CA . THR A 1 95 ? -16.776 5.489 -9.624 1.00 96.94 95 THR A CA 1
ATOM 740 C C . THR A 1 95 ? -16.167 6.867 -9.893 1.00 96.94 95 THR A C 1
ATOM 742 O O . THR A 1 95 ? -14.948 7.010 -9.929 1.00 96.94 95 THR A O 1
ATOM 745 N N . VAL A 1 96 ? -17.002 7.908 -9.994 1.00 96.62 96 VAL A N 1
ATOM 746 C CA . VAL A 1 96 ? -16.574 9.283 -10.326 1.00 96.62 96 VAL A CA 1
ATOM 747 C C . VAL A 1 96 ? -15.561 9.844 -9.326 1.00 96.62 96 VAL A C 1
ATOM 749 O O . VAL A 1 96 ? -14.702 10.631 -9.703 1.00 96.62 96 VAL A O 1
ATOM 752 N N . ARG A 1 97 ? -15.645 9.447 -8.052 1.00 97.50 97 ARG A N 1
ATOM 753 C CA . ARG A 1 97 ? -14.707 9.883 -7.006 1.00 97.50 97 ARG A CA 1
ATOM 754 C C . ARG A 1 97 ? -13.588 8.873 -6.796 1.00 97.50 97 ARG A C 1
ATOM 756 O O . ARG A 1 97 ? -12.456 9.272 -6.550 1.00 97.50 97 ARG A O 1
ATOM 763 N N . ALA A 1 98 ? -13.892 7.583 -6.911 1.00 97.75 98 ALA A N 1
ATOM 764 C CA . ALA A 1 98 ? -12.939 6.507 -6.681 1.00 97.75 98 ALA A CA 1
ATOM 765 C C . ALA A 1 98 ? -11.789 6.519 -7.702 1.00 97.75 98 ALA A C 1
ATOM 767 O O . ALA A 1 98 ? -10.630 6.396 -7.311 1.00 97.75 98 ALA A O 1
ATOM 768 N N . VAL A 1 99 ? -12.100 6.743 -8.985 1.00 98.19 99 VAL A N 1
ATOM 769 C CA . VAL A 1 99 ? -11.110 6.796 -10.074 1.00 98.19 99 VAL A CA 1
ATOM 770 C C . VAL A 1 99 ? -10.075 7.909 -9.877 1.00 98.19 99 VAL A C 1
ATOM 772 O O . VAL A 1 99 ? -8.894 7.582 -9.765 1.00 98.19 99 VAL A O 1
ATOM 775 N N . PRO A 1 100 ? -10.446 9.206 -9.798 1.00 98.19 100 PRO A N 1
ATOM 776 C CA . PRO A 1 100 ? -9.456 10.276 -9.686 1.00 98.19 100 PRO A CA 1
ATOM 777 C C . PRO A 1 100 ? -8.665 10.208 -8.379 1.00 98.19 100 PRO A C 1
ATOM 779 O O . PRO A 1 100 ? -7.497 10.574 -8.358 1.00 98.19 100 PRO A O 1
ATOM 782 N N . VAL A 1 101 ? -9.263 9.709 -7.297 1.00 97.75 101 VAL A N 1
ATOM 783 C CA . VAL A 1 101 ? -8.564 9.517 -6.024 1.00 97.75 101 VAL A CA 1
ATOM 784 C C . VAL A 1 101 ? -7.532 8.393 -6.110 1.00 97.75 101 VAL A C 1
ATOM 786 O O . VAL A 1 101 ? -6.400 8.579 -5.667 1.00 97.75 101 VAL A O 1
ATOM 789 N N . GLY A 1 102 ? -7.900 7.240 -6.676 1.00 98.25 102 GLY A N 1
ATOM 790 C CA . GLY A 1 102 ? -6.981 6.117 -6.853 1.00 98.25 102 GLY A CA 1
ATOM 791 C C . GLY A 1 102 ? -5.845 6.469 -7.811 1.00 98.25 102 GLY A C 1
ATOM 792 O O . GLY A 1 102 ? -4.674 6.360 -7.454 1.00 98.25 102 GLY A O 1
ATOM 793 N N . VAL A 1 103 ? -6.189 6.946 -9.010 1.00 98.31 103 VAL A N 1
ATOM 794 C CA . VAL A 1 103 ? -5.218 7.307 -10.055 1.00 98.31 103 VAL A CA 1
ATOM 795 C C . VAL A 1 103 ? -4.370 8.504 -9.624 1.00 98.31 103 VAL A C 1
ATOM 797 O O . VAL A 1 103 ? -3.149 8.458 -9.728 1.00 98.31 103 VAL A O 1
ATOM 800 N N . GLY A 1 104 ? -4.986 9.560 -9.092 1.00 98.25 104 GLY A N 1
ATOM 801 C CA . GLY A 1 104 ? -4.268 10.740 -8.614 1.00 98.25 104 GLY A CA 1
ATOM 802 C C . GLY A 1 104 ? -3.328 10.416 -7.456 1.00 98.25 104 GLY A C 1
ATOM 803 O O . GLY A 1 104 ? -2.173 10.832 -7.481 1.00 98.25 104 GLY A O 1
ATOM 804 N N . GLY A 1 105 ? -3.778 9.621 -6.480 1.00 98.31 105 GLY A N 1
ATOM 805 C CA . GLY A 1 105 ? -2.938 9.186 -5.364 1.00 98.31 105 GLY A CA 1
ATOM 806 C C . GLY A 1 105 ? -1.758 8.320 -5.813 1.00 98.31 105 GLY A C 1
ATOM 807 O O . GLY A 1 105 ? -0.636 8.545 -5.359 1.00 98.31 105 GLY A O 1
ATOM 808 N N . HIS A 1 106 ? -1.975 7.410 -6.770 1.00 98.31 106 HIS A N 1
ATOM 809 C CA . HIS A 1 106 ? -0.909 6.632 -7.413 1.00 98.31 106 HIS A CA 1
ATOM 810 C C . HIS A 1 106 ? 0.143 7.529 -8.070 1.00 98.31 106 HIS A C 1
ATOM 812 O O . HIS A 1 106 ? 1.329 7.410 -7.765 1.00 98.31 106 HIS A O 1
ATOM 818 N N . LEU A 1 107 ? -0.285 8.468 -8.921 1.00 98.25 107 LEU A N 1
ATOM 819 C CA . LEU A 1 107 ? 0.621 9.369 -9.638 1.00 98.25 107 LEU A CA 1
ATOM 820 C C . LEU A 1 107 ? 1.393 10.291 -8.687 1.00 98.25 107 LEU A C 1
ATOM 822 O O . LEU A 1 107 ? 2.609 10.425 -8.822 1.00 98.25 107 LEU A O 1
ATOM 826 N N . ILE A 1 108 ? 0.715 10.882 -7.698 1.00 98.12 108 ILE A N 1
ATOM 827 C CA . ILE A 1 108 ? 1.350 11.723 -6.672 1.00 98.12 108 ILE A CA 1
ATOM 828 C C . ILE A 1 108 ? 2.403 10.918 -5.907 1.00 98.12 108 ILE A C 1
ATOM 830 O O . ILE A 1 108 ? 3.519 11.394 -5.713 1.00 98.12 108 ILE A O 1
ATOM 834 N N . SER A 1 109 ? 2.074 9.687 -5.514 1.00 97.75 109 SER A N 1
ATOM 835 C CA . SER A 1 109 ? 2.994 8.828 -4.764 1.00 97.75 109 SER A CA 1
ATOM 836 C C . SER A 1 109 ? 4.196 8.423 -5.605 1.00 97.75 109 SER A C 1
ATOM 838 O O . SER A 1 109 ? 5.313 8.494 -5.110 1.00 97.75 109 SER A O 1
ATOM 840 N N . CYS A 1 110 ? 4.000 8.095 -6.886 1.00 96.62 110 CYS A N 1
ATOM 841 C CA . CYS A 1 110 ? 5.096 7.831 -7.820 1.00 96.62 110 CYS A CA 1
ATOM 842 C C . CYS A 1 110 ? 6.075 9.012 -7.884 1.00 96.62 110 CYS A C 1
ATOM 844 O O . CYS A 1 110 ? 7.275 8.836 -7.668 1.00 96.62 110 CYS A O 1
ATOM 846 N N . LEU A 1 111 ? 5.565 10.220 -8.141 1.00 95.56 111 LEU A N 1
ATOM 847 C CA . LEU A 1 111 ? 6.393 11.422 -8.265 1.00 95.56 111 LEU A CA 1
ATOM 848 C C . LEU A 1 111 ? 7.135 11.740 -6.963 1.00 95.56 111 LEU A C 1
ATOM 850 O O . LEU A 1 111 ? 8.333 12.015 -6.989 1.00 95.56 111 LEU A O 1
ATOM 854 N N . LEU A 1 112 ? 6.454 11.647 -5.821 1.00 96.56 112 LEU A N 1
ATOM 855 C CA . LEU A 1 112 ? 7.078 11.890 -4.522 1.00 96.56 112 LEU A CA 1
ATOM 856 C C . LEU A 1 112 ? 8.105 10.820 -4.153 1.00 96.56 112 LEU A C 1
ATOM 858 O O . LEU A 1 112 ? 9.124 11.169 -3.569 1.00 96.56 112 LEU A O 1
ATOM 862 N N . THR A 1 113 ? 7.899 9.552 -4.525 1.00 95.44 113 THR A N 1
ATOM 863 C CA . THR A 1 113 ? 8.916 8.503 -4.351 1.00 95.44 113 THR A CA 1
ATOM 864 C C . THR A 1 113 ? 10.192 8.858 -5.103 1.00 95.44 113 THR A C 1
ATOM 866 O O . THR A 1 113 ? 11.276 8.724 -4.549 1.00 95.44 113 THR A O 1
ATOM 869 N N . VAL A 1 114 ? 10.084 9.351 -6.338 1.00 93.38 114 VAL A N 1
ATOM 870 C CA . VAL A 1 114 ? 11.255 9.759 -7.128 1.00 93.38 114 VAL A CA 1
ATOM 871 C C . VAL A 1 114 ? 11.965 10.950 -6.500 1.00 93.38 114 VAL A C 1
ATOM 873 O O . VAL A 1 114 ? 13.186 10.920 -6.388 1.00 93.38 114 VAL A O 1
ATOM 876 N N . VAL A 1 115 ? 11.227 11.977 -6.068 1.00 93.12 115 VAL A N 1
ATOM 877 C CA . VAL A 1 115 ? 11.822 13.141 -5.390 1.00 93.12 115 VAL A CA 1
ATOM 878 C C . VAL A 1 115 ? 12.517 12.714 -4.099 1.00 93.12 115 VAL A C 1
ATOM 880 O O . VAL A 1 115 ? 13.645 13.125 -3.846 1.00 93.12 115 VAL A O 1
ATOM 883 N N . LEU A 1 116 ? 11.873 11.853 -3.308 1.00 91.94 116 LEU A N 1
ATOM 884 C CA . LEU A 1 116 ? 12.431 11.331 -2.066 1.00 91.94 116 LEU A CA 1
ATOM 885 C C . LEU A 1 116 ? 13.723 10.549 -2.321 1.00 91.94 116 LEU A C 1
ATOM 887 O O . LEU A 1 116 ? 14.720 10.802 -1.656 1.00 91.94 116 LEU A O 1
ATOM 891 N N . LEU A 1 117 ? 13.719 9.635 -3.293 1.00 90.31 117 LEU A N 1
ATOM 892 C CA . LEU A 1 117 ? 14.904 8.849 -3.628 1.00 90.31 117 LEU A CA 1
ATOM 893 C C . LEU A 1 117 ? 16.014 9.704 -4.216 1.00 90.31 117 LEU A C 1
ATOM 895 O O . LEU A 1 117 ? 17.156 9.509 -3.841 1.00 90.31 117 LEU A O 1
ATOM 899 N N . TRP A 1 118 ? 15.699 10.689 -5.054 1.00 88.06 118 TRP A N 1
ATOM 900 C CA . TRP A 1 118 ? 16.699 11.619 -5.571 1.00 88.06 118 TRP A CA 1
ATOM 901 C C . TRP A 1 118 ? 17.395 12.417 -4.455 1.00 88.06 118 TRP A C 1
ATOM 903 O O . TRP A 1 118 ? 18.603 12.627 -4.524 1.00 88.06 118 TRP A O 1
ATOM 913 N N . LEU A 1 119 ? 16.657 12.826 -3.415 1.00 87.62 119 LEU A N 1
ATOM 914 C CA . LEU A 1 119 ? 17.229 13.502 -2.246 1.00 87.62 119 LEU A CA 1
ATOM 915 C C . LEU A 1 119 ? 18.070 12.545 -1.388 1.00 87.62 119 LEU A C 1
ATOM 917 O O . LEU A 1 119 ? 19.185 12.890 -1.006 1.00 87.62 119 LEU A O 1
ATOM 921 N N . LEU A 1 120 ? 17.546 11.350 -1.101 1.00 84.06 120 LEU A N 1
ATOM 922 C CA . LEU A 1 120 ? 18.187 10.369 -0.217 1.00 84.06 120 LEU A CA 1
ATOM 923 C C . LEU A 1 120 ? 19.347 9.606 -0.869 1.00 84.06 120 LEU A C 1
ATOM 925 O O . LEU A 1 120 ? 20.203 9.096 -0.158 1.00 84.06 120 LEU A O 1
ATOM 929 N N . SER A 1 121 ? 19.389 9.520 -2.197 1.00 78.62 121 SER A N 1
ATOM 930 C CA . SER A 1 121 ? 20.489 8.903 -2.948 1.00 78.62 121 SER A CA 1
ATOM 931 C C . SER A 1 121 ? 21.543 9.922 -3.391 1.00 78.62 121 SER A C 1
ATOM 933 O O . SER A 1 121 ? 22.370 9.608 -4.246 1.00 78.62 121 SER A O 1
ATOM 935 N N . SER A 1 122 ? 21.448 11.175 -2.942 1.00 72.38 122 SER A N 1
ATOM 936 C CA . SER A 1 122 ? 22.468 12.186 -3.221 1.00 72.38 122 SER A CA 1
ATOM 937 C C . SER A 1 122 ? 23.697 11.957 -2.336 1.00 72.38 122 SER A C 1
ATOM 939 O O . SER A 1 122 ? 23.579 11.342 -1.278 1.00 72.38 122 SER A O 1
ATOM 941 N N . GLU A 1 123 ? 24.857 12.502 -2.723 1.00 63.19 123 GLU A N 1
ATOM 942 C CA . GLU A 1 123 ? 26.136 12.397 -1.982 1.00 63.19 123 GLU A CA 1
ATOM 943 C C . GLU A 1 123 ? 26.062 12.855 -0.507 1.00 63.19 123 GLU A C 1
ATOM 945 O O . GLU A 1 123 ? 27.007 12.683 0.256 1.00 63.19 123 GLU A O 1
ATOM 950 N N . VAL A 1 124 ? 24.938 13.446 -0.093 1.00 57.00 124 VAL A N 1
ATOM 951 C CA . VAL A 1 124 ? 24.656 13.897 1.272 1.00 57.00 124 VAL A CA 1
ATOM 952 C C . VAL A 1 124 ? 24.303 12.734 2.215 1.00 57.00 124 VAL A C 1
ATOM 954 O O . VAL A 1 124 ? 24.493 12.860 3.423 1.00 57.00 124 VAL A O 1
ATOM 957 N N . THR A 1 125 ? 23.812 11.600 1.703 1.00 62.72 125 THR A N 1
ATOM 958 C CA . THR A 1 125 ? 23.400 10.441 2.517 1.00 62.72 125 THR A CA 1
ATOM 959 C C . THR A 1 125 ? 24.042 9.151 2.010 1.00 62.72 125 THR A C 1
ATOM 961 O O . THR A 1 125 ? 23.726 8.698 0.920 1.00 62.72 125 THR A O 1
ATOM 964 N N . SER A 1 126 ? 24.870 8.494 2.832 1.00 67.94 126 SER A N 1
ATOM 965 C CA . SER A 1 126 ? 25.526 7.199 2.544 1.00 67.94 126 SER A CA 1
ATOM 966 C C . SER A 1 126 ? 24.595 5.981 2.690 1.00 67.94 126 SER A C 1
ATOM 968 O O . SER A 1 126 ? 25.015 4.869 3.030 1.00 67.94 126 SER A O 1
ATOM 970 N N . TRP A 1 127 ? 23.287 6.171 2.494 1.00 78.06 127 TRP A N 1
ATOM 971 C CA . TRP A 1 127 ? 22.299 5.137 2.782 1.00 78.06 127 TRP A CA 1
ATOM 972 C C . TRP A 1 127 ? 22.149 4.169 1.604 1.00 78.06 127 TRP A C 1
ATOM 974 O O . TRP A 1 127 ? 21.310 4.352 0.722 1.00 78.06 127 TRP A O 1
ATOM 984 N N . ARG A 1 128 ? 22.930 3.083 1.637 1.00 81.19 128 ARG A N 1
ATOM 985 C CA . ARG A 1 128 ? 23.013 2.063 0.570 1.00 81.19 128 ARG A CA 1
ATOM 986 C C . ARG A 1 128 ? 21.659 1.541 0.075 1.00 81.19 128 ARG A C 1
ATOM 988 O O . ARG A 1 128 ? 21.501 1.293 -1.116 1.00 81.19 128 ARG A O 1
ATOM 995 N N . TRP A 1 129 ? 20.674 1.377 0.962 1.00 84.31 129 TRP A N 1
ATOM 996 C CA . TRP A 1 129 ? 19.327 0.941 0.572 1.00 84.31 129 TRP A CA 1
ATOM 997 C C . TRP A 1 129 ? 18.637 1.961 -0.348 1.00 84.31 129 TRP A C 1
ATOM 999 O O . TRP A 1 129 ? 18.031 1.579 -1.348 1.00 84.31 129 TRP A O 1
ATOM 1009 N N . ALA A 1 130 ? 18.762 3.260 -0.054 1.00 85.81 130 ALA A N 1
ATOM 1010 C CA . ALA A 1 130 ? 18.178 4.317 -0.874 1.00 85.81 130 ALA A CA 1
ATOM 1011 C C . ALA A 1 130 ? 18.876 4.430 -2.237 1.00 85.81 130 ALA A C 1
ATOM 1013 O O . ALA A 1 130 ? 18.196 4.609 -3.246 1.00 85.81 130 ALA A O 1
ATOM 1014 N N . GLU A 1 131 ? 20.201 4.262 -2.282 1.00 86.81 131 GLU A N 1
ATOM 1015 C CA . GLU A 1 131 ? 20.980 4.203 -3.528 1.00 86.81 131 GLU A CA 1
ATOM 1016 C C . GLU A 1 131 ? 20.534 3.032 -4.416 1.00 86.81 131 GLU A C 1
ATOM 1018 O O . GLU A 1 131 ? 20.168 3.226 -5.574 1.00 86.81 131 GLU A O 1
ATOM 1023 N N . GLN A 1 132 ? 20.452 1.821 -3.853 1.00 88.31 132 GLN A N 1
ATOM 1024 C CA . GLN A 1 132 ? 19.969 0.639 -4.576 1.00 88.31 132 GLN A CA 1
ATOM 1025 C C . GLN A 1 132 ? 18.538 0.826 -5.091 1.00 88.31 132 GLN A C 1
ATOM 1027 O O . GLN A 1 132 ? 18.214 0.442 -6.219 1.00 88.31 132 GLN A O 1
ATOM 1032 N N . LEU A 1 133 ? 17.666 1.432 -4.281 1.00 90.88 133 LEU A N 1
ATOM 1033 C CA . LEU A 1 133 ? 16.287 1.677 -4.680 1.00 90.88 133 LEU A CA 1
ATOM 1034 C C . LEU A 1 133 ? 16.178 2.757 -5.760 1.00 90.88 133 LEU A C 1
ATOM 1036 O O . LEU A 1 133 ? 15.316 2.646 -6.636 1.00 90.88 133 LEU A O 1
ATOM 1040 N N . ALA A 1 134 ? 17.058 3.759 -5.740 1.00 91.88 134 ALA A N 1
ATOM 1041 C CA . ALA A 1 134 ? 17.133 4.811 -6.747 1.00 91.88 134 ALA A CA 1
ATOM 1042 C C . ALA A 1 134 ? 17.519 4.276 -8.136 1.00 91.88 134 ALA A C 1
ATOM 1044 O O . ALA A 1 134 ? 17.060 4.830 -9.134 1.00 91.88 134 ALA A O 1
ATOM 1045 N N . ASP A 1 135 ? 18.263 3.172 -8.217 1.00 92.44 135 ASP A N 1
ATOM 1046 C CA . ASP A 1 135 ? 18.594 2.502 -9.484 1.00 92.44 135 ASP A CA 1
ATOM 1047 C C . ASP A 1 135 ? 17.580 1.417 -9.896 1.00 92.44 135 ASP A C 1
ATOM 1049 O O . ASP A 1 135 ? 17.637 0.858 -11.000 1.00 92.44 135 ASP A O 1
ATOM 1053 N N . SER A 1 136 ? 16.598 1.140 -9.037 1.00 93.88 136 SER A N 1
ATOM 1054 C CA . SER A 1 136 ? 15.580 0.121 -9.276 1.00 93.88 136 SER A CA 1
ATOM 1055 C C . SER A 1 136 ? 14.418 0.617 -10.151 1.00 93.88 136 SER A C 1
ATOM 1057 O O . SER A 1 136 ? 14.148 1.813 -10.300 1.00 93.88 136 SER A O 1
ATOM 1059 N N . ARG A 1 137 ? 13.691 -0.340 -10.742 1.00 96.12 137 ARG A N 1
ATOM 1060 C CA . ARG A 1 137 ? 12.422 -0.104 -11.443 1.00 96.12 137 ARG A CA 1
ATOM 1061 C C . ARG A 1 137 ? 11.355 -1.049 -10.915 1.00 96.12 137 ARG A C 1
ATOM 1063 O O . ARG A 1 137 ? 11.624 -2.237 -10.731 1.00 96.12 137 ARG A O 1
ATOM 1070 N N . GLY A 1 138 ? 10.147 -0.535 -10.734 1.00 94.81 138 GLY A N 1
ATOM 1071 C CA . GLY A 1 138 ? 9.005 -1.260 -10.198 1.00 94.81 138 GLY A CA 1
ATOM 1072 C C . GLY A 1 138 ? 7.760 -1.136 -11.069 1.00 94.81 138 GLY A C 1
ATOM 1073 O O . GLY A 1 138 ? 7.605 -0.209 -11.867 1.00 94.81 138 GLY A O 1
ATOM 1074 N N . THR A 1 139 ? 6.867 -2.101 -10.893 1.00 96.56 139 THR A N 1
ATOM 1075 C CA . THR A 1 139 ? 5.534 -2.141 -11.499 1.00 96.56 139 THR A CA 1
ATOM 1076 C C . THR A 1 139 ? 4.530 -2.617 -10.454 1.00 96.56 139 THR A C 1
ATOM 1078 O O . THR A 1 139 ? 4.928 -3.219 -9.453 1.00 96.56 139 THR A O 1
ATOM 1081 N N . GLY A 1 140 ? 3.258 -2.293 -10.658 1.00 96.44 140 GLY A N 1
ATOM 1082 C CA . GLY A 1 140 ? 2.160 -2.799 -9.847 1.00 96.44 140 GLY A CA 1
ATOM 1083 C C . GLY A 1 140 ? 1.053 -1.778 -9.598 1.00 96.44 140 GLY A C 1
ATOM 1084 O O . GLY A 1 140 ? 1.280 -0.571 -9.488 1.00 96.44 140 GLY A O 1
ATOM 1085 N N . VAL A 1 141 ? -0.165 -2.286 -9.439 1.00 98.12 141 VAL A N 1
ATOM 1086 C CA . VAL A 1 141 ? -1.386 -1.499 -9.206 1.00 98.12 141 VAL A CA 1
ATOM 1087 C C . VAL A 1 141 ? -1.551 -1.068 -7.741 1.00 98.12 141 VAL A C 1
ATOM 1089 O O . VAL A 1 141 ? -2.432 -0.277 -7.402 1.00 98.12 141 VAL A O 1
ATOM 1092 N N . GLY A 1 142 ? -0.725 -1.600 -6.835 1.00 97.62 142 GLY A N 1
ATOM 1093 C CA . GLY A 1 142 ? -0.946 -1.519 -5.388 1.00 97.62 142 GLY A CA 1
ATOM 1094 C C . GLY A 1 142 ? -1.140 -0.099 -4.843 1.00 97.62 142 GLY A C 1
ATOM 1095 O O . GLY A 1 142 ? -2.047 0.122 -4.041 1.00 97.62 142 GLY A O 1
ATOM 1096 N N . ALA A 1 143 ? -0.367 0.887 -5.309 1.00 98.06 143 ALA A N 1
ATOM 1097 C CA . ALA A 1 143 ? -0.458 2.263 -4.812 1.00 98.06 143 ALA A CA 1
ATOM 1098 C C . ALA A 1 143 ? -1.795 2.935 -5.178 1.00 98.06 143 ALA A C 1
ATOM 1100 O O . ALA A 1 143 ? -2.331 3.715 -4.383 1.00 98.06 143 ALA A O 1
ATOM 1101 N N . LEU A 1 144 ? -2.381 2.574 -6.325 1.00 98.56 144 LEU A N 1
ATOM 1102 C CA . LEU A 1 144 ? -3.724 2.996 -6.727 1.00 98.56 144 LEU A CA 1
ATOM 1103 C C . LEU A 1 144 ? -4.775 2.458 -5.754 1.00 98.56 144 LEU A C 1
ATOM 1105 O O . LEU A 1 144 ? -5.606 3.220 -5.252 1.00 98.56 144 LEU A O 1
ATOM 1109 N N . VAL A 1 145 ? -4.710 1.162 -5.440 1.00 98.56 145 VAL A N 1
ATOM 1110 C CA . VAL A 1 145 ? -5.643 0.521 -4.500 1.00 98.56 145 VAL A CA 1
ATOM 1111 C C . VAL A 1 145 ? -5.493 1.116 -3.099 1.00 98.56 145 VAL A C 1
ATOM 1113 O O . VAL A 1 145 ? -6.491 1.487 -2.480 1.00 98.56 145 VAL A O 1
ATOM 1116 N N . VAL A 1 146 ? -4.257 1.267 -2.613 1.00 98.69 146 VAL A N 1
ATOM 1117 C CA . VAL A 1 146 ? -3.950 1.878 -1.309 1.00 98.69 146 VAL A CA 1
ATOM 1118 C C . VAL A 1 146 ? -4.525 3.291 -1.230 1.00 98.69 146 VAL A C 1
ATOM 1120 O O . VAL A 1 146 ? -5.182 3.624 -0.244 1.00 98.69 146 VAL A O 1
ATOM 1123 N N . SER A 1 147 ? -4.353 4.095 -2.282 1.00 98.75 147 SER A N 1
ATOM 1124 C CA . SER A 1 147 ? -4.888 5.458 -2.365 1.00 98.75 147 SER A CA 1
ATOM 1125 C C . SER A 1 147 ? -6.413 5.494 -2.263 1.00 98.75 147 SER A C 1
ATOM 1127 O O . SER A 1 147 ? -6.975 6.263 -1.477 1.00 98.75 147 SER A O 1
ATOM 1129 N N . ALA A 1 148 ? -7.097 4.632 -3.021 1.00 98.56 148 ALA A N 1
ATOM 1130 C CA . ALA A 1 148 ? -8.554 4.559 -3.016 1.00 98.56 148 ALA A CA 1
ATOM 1131 C C . ALA A 1 148 ? -9.104 4.086 -1.660 1.00 98.56 148 ALA A C 1
ATOM 1133 O O . ALA A 1 148 ? -10.026 4.700 -1.116 1.00 98.56 148 ALA A O 1
ATOM 1134 N N . VAL A 1 149 ? -8.506 3.043 -1.072 1.00 98.50 149 VAL A N 1
ATOM 1135 C CA . VAL A 1 149 ? -8.888 2.508 0.246 1.00 98.50 149 VAL A CA 1
ATOM 1136 C C . VAL A 1 149 ? -8.640 3.535 1.352 1.00 98.50 149 VAL A C 1
ATOM 1138 O O . VAL A 1 149 ? -9.496 3.717 2.225 1.00 98.50 149 VAL A O 1
ATOM 1141 N N . ALA A 1 150 ? -7.509 4.246 1.306 1.00 98.19 150 ALA A N 1
ATOM 1142 C CA . ALA A 1 150 ? -7.176 5.301 2.257 1.00 98.19 150 ALA A CA 1
ATOM 1143 C C . ALA A 1 150 ? -8.267 6.381 2.305 1.00 98.19 150 ALA A C 1
ATOM 1145 O O . ALA A 1 150 ? -8.774 6.693 3.387 1.00 98.19 150 ALA A O 1
ATOM 1146 N N . VAL A 1 151 ? -8.708 6.888 1.150 1.00 98.12 151 VAL A N 1
ATOM 1147 C CA . VAL A 1 151 ? -9.787 7.887 1.093 1.00 98.12 151 VAL A CA 1
ATOM 1148 C C . VAL A 1 151 ? -11.141 7.298 1.463 1.00 98.12 151 VAL A C 1
ATOM 1150 O O . VAL A 1 151 ? -11.856 7.890 2.275 1.00 98.12 151 VAL A O 1
ATOM 1153 N N . ALA A 1 152 ? -11.493 6.124 0.934 1.00 97.38 152 ALA A N 1
ATOM 1154 C CA . ALA A 1 152 ? -12.763 5.469 1.238 1.00 97.38 152 ALA A CA 1
ATOM 1155 C C . ALA A 1 152 ? -12.934 5.222 2.746 1.00 97.38 152 ALA A C 1
ATOM 1157 O O . ALA A 1 152 ? -14.040 5.360 3.273 1.00 97.38 152 ALA A O 1
ATOM 1158 N N . SER A 1 153 ? -11.838 4.972 3.474 1.00 96.31 153 SER A N 1
ATOM 1159 C CA . SER A 1 153 ? -11.854 4.830 4.935 1.00 96.31 153 SER A CA 1
ATOM 1160 C C . SER A 1 153 ? -12.437 6.042 5.671 1.00 96.31 153 SER A C 1
ATOM 1162 O O . SER A 1 153 ? -13.001 5.876 6.748 1.00 96.31 153 SER A O 1
ATOM 1164 N N . ALA A 1 154 ? -12.350 7.256 5.116 1.00 94.88 154 ALA A N 1
ATOM 1165 C CA . ALA A 1 154 ? -12.907 8.458 5.737 1.00 94.88 154 ALA A CA 1
ATOM 1166 C C . ALA A 1 154 ? -14.443 8.525 5.672 1.00 94.88 154 ALA A C 1
ATOM 1168 O O . ALA A 1 154 ? -15.060 9.245 6.454 1.00 94.88 154 ALA A O 1
ATOM 1169 N N . THR A 1 155 ? -15.067 7.757 4.778 1.00 94.06 155 THR A N 1
ATOM 1170 C CA . THR A 1 155 ? -16.528 7.766 4.592 1.00 94.06 155 THR A CA 1
ATOM 1171 C C . THR A 1 155 ? -17.270 6.874 5.587 1.00 94.06 155 THR A C 1
ATOM 1173 O O . THR A 1 155 ? -18.465 7.066 5.825 1.00 94.06 155 THR A O 1
ATOM 1176 N N . VAL A 1 156 ? -16.572 5.909 6.194 1.00 92.06 156 VAL A N 1
ATOM 1177 C CA . VAL A 1 156 ? -17.152 4.957 7.146 1.00 92.06 156 VAL A CA 1
ATOM 1178 C C . VAL A 1 156 ? -17.067 5.465 8.587 1.00 92.06 156 VAL A C 1
ATOM 1180 O O . VAL A 1 156 ? -16.233 6.299 8.932 1.00 92.06 156 VAL A O 1
ATOM 1183 N N . ARG A 1 157 ? -17.946 4.951 9.452 1.00 89.31 157 ARG A N 1
ATOM 1184 C CA . ARG A 1 157 ? -18.014 5.313 10.878 1.00 89.31 157 ARG A CA 1
ATOM 1185 C C . ARG A 1 157 ? -17.125 4.413 11.744 1.00 89.31 157 ARG A C 1
ATOM 1187 O O . ARG A 1 157 ? -16.735 3.310 11.338 1.00 89.31 157 ARG A O 1
ATOM 1194 N N . SER A 1 158 ? -16.823 4.862 12.957 1.00 83.62 158 SER A N 1
ATOM 1195 C CA . SER A 1 158 ? -16.224 4.038 14.006 1.00 83.62 158 SER A CA 1
ATOM 1196 C C . SER A 1 158 ? -17.120 2.826 14.307 1.00 83.62 158 SER A C 1
ATOM 1198 O O . SER A 1 158 ? -18.345 2.961 14.312 1.00 83.62 158 SER A O 1
ATOM 1200 N N . PRO A 1 159 ? -16.563 1.618 14.528 1.00 84.81 159 PRO A N 1
ATOM 1201 C CA . PRO A 1 159 ? -15.137 1.300 14.660 1.00 84.81 159 PRO A CA 1
ATOM 1202 C C . PRO A 1 159 ? -14.434 0.974 13.331 1.00 84.81 159 PRO A C 1
ATOM 1204 O O . PRO A 1 159 ? -13.210 0.843 13.297 1.00 84.81 159 PRO A O 1
ATOM 1207 N N . TRP A 1 160 ? -15.179 0.805 12.234 1.00 88.94 160 TRP A N 1
ATOM 1208 C CA . TRP A 1 160 ? -14.644 0.295 10.966 1.00 88.94 160 TRP A CA 1
ATOM 1209 C C . TRP A 1 160 ? -13.647 1.236 10.305 1.00 88.94 160 TRP A C 1
ATOM 1211 O O . TRP A 1 160 ? -12.653 0.761 9.766 1.00 88.94 160 TRP A O 1
ATOM 1221 N N . ARG A 1 161 ? -13.846 2.550 10.428 1.00 90.12 161 ARG A N 1
ATOM 1222 C CA . ARG A 1 161 ? -12.883 3.553 9.957 1.00 90.12 161 ARG A CA 1
ATOM 1223 C C . ARG A 1 161 ? -11.474 3.289 10.468 1.00 90.12 161 ARG A C 1
ATOM 1225 O O . ARG A 1 161 ? -10.533 3.171 9.693 1.00 90.12 161 ARG A O 1
ATOM 1232 N N . LEU A 1 162 ? -11.343 3.150 11.781 1.00 89.00 162 LEU A N 1
ATOM 1233 C CA . LEU A 1 162 ? -10.053 2.957 12.426 1.00 89.00 162 LEU A CA 1
ATOM 1234 C C . LEU A 1 162 ? -9.473 1.572 12.125 1.00 89.00 162 LEU A C 1
ATOM 1236 O O . LEU A 1 162 ? -8.277 1.451 11.898 1.00 89.00 162 LEU A O 1
ATOM 1240 N N . ARG A 1 163 ? -10.322 0.540 12.048 1.00 90.94 163 ARG A N 1
ATOM 1241 C CA . ARG A 1 163 ? -9.896 -0.819 11.678 1.00 90.94 163 ARG A CA 1
ATOM 1242 C C . ARG A 1 163 ? -9.326 -0.883 10.267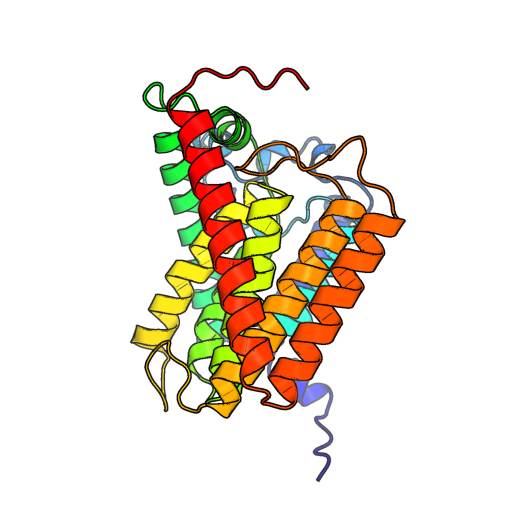 1.00 90.94 163 ARG A C 1
ATOM 1244 O O . ARG A 1 163 ? -8.269 -1.470 10.090 1.00 90.94 163 ARG A O 1
ATOM 1251 N N . VAL A 1 164 ? -9.993 -0.264 9.291 1.00 93.31 164 VAL A N 1
ATOM 1252 C CA . VAL A 1 164 ? -9.501 -0.205 7.907 1.00 93.31 164 VAL A CA 1
ATOM 1253 C C . VAL A 1 164 ? -8.176 0.546 7.851 1.00 93.31 164 VAL A C 1
ATOM 1255 O O . VAL A 1 164 ? -7.241 0.059 7.232 1.00 93.31 164 VAL A O 1
ATOM 1258 N N . ARG A 1 165 ? -8.060 1.689 8.539 1.00 94.19 165 ARG A N 1
ATOM 1259 C CA . ARG A 1 165 ? -6.813 2.471 8.566 1.00 94.19 165 ARG A CA 1
ATOM 1260 C C . ARG A 1 165 ? -5.658 1.723 9.222 1.00 94.19 165 ARG A C 1
ATOM 1262 O O . ARG A 1 165 ? -4.550 1.771 8.707 1.00 94.19 165 ARG A O 1
ATOM 1269 N N . VAL A 1 166 ? -5.914 1.019 10.324 1.00 91.19 166 VAL A N 1
ATOM 1270 C CA . VAL A 1 166 ? -4.894 0.209 11.006 1.00 91.19 166 VAL A CA 1
ATOM 1271 C C . VAL A 1 166 ? -4.504 -1.003 10.173 1.00 91.19 166 VAL A C 1
ATOM 1273 O O . VAL A 1 166 ? -3.320 -1.289 10.068 1.00 91.19 166 VAL A O 1
ATOM 1276 N N . LEU A 1 167 ? -5.462 -1.675 9.530 1.00 92.38 167 LEU A N 1
ATOM 1277 C CA . LEU A 1 167 ? -5.164 -2.779 8.619 1.00 92.38 167 LEU A CA 1
ATOM 1278 C C . LEU A 1 167 ? -4.356 -2.303 7.404 1.00 92.38 167 LEU A C 1
ATOM 1280 O O . LEU A 1 167 ? -3.369 -2.933 7.046 1.00 92.38 167 LEU A O 1
ATOM 1284 N N . LEU A 1 168 ? -4.739 -1.173 6.804 1.00 95.56 168 LEU A N 1
ATOM 1285 C CA . LEU A 1 168 ? -4.005 -0.563 5.698 1.00 95.56 168 LEU A CA 1
ATOM 1286 C C . LEU A 1 168 ? -2.584 -0.188 6.129 1.00 95.56 168 LEU A C 1
ATOM 1288 O O . LEU A 1 168 ? -1.628 -0.580 5.471 1.00 95.56 168 LEU A O 1
ATOM 1292 N N . GLY A 1 169 ? -2.450 0.518 7.256 1.00 93.81 169 GLY A N 1
ATOM 1293 C CA . GLY A 1 169 ? -1.156 0.885 7.824 1.00 93.81 169 GLY A CA 1
ATOM 1294 C C . GLY A 1 169 ? -0.287 -0.339 8.092 1.00 93.81 169 GLY A C 1
ATOM 1295 O O . GLY A 1 169 ? 0.869 -0.346 7.706 1.00 93.81 169 GLY A O 1
ATOM 1296 N N . ALA A 1 170 ? -0.856 -1.407 8.651 1.00 89.50 170 ALA A N 1
ATOM 1297 C CA . ALA A 1 170 ? -0.156 -2.664 8.884 1.00 89.50 170 ALA A CA 1
ATOM 1298 C C . ALA A 1 170 ? 0.371 -3.300 7.595 1.00 89.50 170 ALA A C 1
ATOM 1300 O O . ALA A 1 170 ? 1.552 -3.620 7.522 1.00 89.50 170 ALA A O 1
ATOM 1301 N N . ILE A 1 171 ? -0.480 -3.452 6.575 1.00 91.00 171 ILE A N 1
ATOM 1302 C CA . ILE A 1 171 ? -0.090 -4.034 5.282 1.00 91.00 171 ILE A CA 1
ATOM 1303 C C . ILE A 1 171 ? 1.043 -3.218 4.653 1.00 91.00 171 ILE A C 1
ATOM 1305 O O . ILE A 1 171 ? 2.038 -3.779 4.200 1.00 91.00 171 ILE A O 1
ATOM 1309 N N . VAL A 1 172 ? 0.909 -1.892 4.660 1.00 94.88 172 VAL A N 1
ATOM 1310 C CA . VAL A 1 172 ? 1.888 -0.975 4.070 1.00 94.88 172 VAL A CA 1
ATOM 1311 C C . VAL A 1 172 ? 3.198 -0.960 4.859 1.00 94.88 172 VAL A C 1
ATOM 1313 O O . VAL A 1 172 ? 4.266 -1.023 4.258 1.00 94.88 172 VAL A O 1
ATOM 1316 N N . SER A 1 173 ? 3.137 -0.942 6.192 1.00 88.50 173 SER A N 1
ATOM 1317 C CA . SER A 1 173 ? 4.314 -1.030 7.059 1.00 88.50 173 SER A CA 1
ATOM 1318 C C . SER A 1 173 ? 5.045 -2.354 6.891 1.00 88.50 173 SER A C 1
ATOM 1320 O O . SER A 1 173 ? 6.263 -2.342 6.786 1.00 88.50 173 SER A O 1
ATOM 1322 N N . VAL A 1 174 ? 4.330 -3.479 6.815 1.00 86.12 174 VAL A N 1
ATOM 1323 C CA . VAL A 1 174 ? 4.935 -4.796 6.567 1.00 86.12 174 VAL A CA 1
ATOM 1324 C C . VAL A 1 174 ? 5.600 -4.816 5.189 1.00 86.12 174 VAL A C 1
ATOM 1326 O O . VAL A 1 174 ? 6.764 -5.185 5.075 1.00 86.12 174 VAL A O 1
ATOM 1329 N N . ALA A 1 175 ? 4.914 -4.349 4.143 1.00 88.75 175 ALA A N 1
ATOM 1330 C CA . ALA A 1 175 ? 5.507 -4.272 2.810 1.00 88.75 175 ALA A CA 1
ATOM 1331 C C . ALA A 1 175 ? 6.784 -3.410 2.795 1.00 88.75 175 ALA A C 1
ATOM 1333 O O . ALA A 1 175 ? 7.782 -3.803 2.199 1.00 88.75 175 ALA A O 1
ATOM 1334 N N . PHE A 1 176 ? 6.769 -2.259 3.470 1.00 90.44 176 PHE A N 1
ATOM 1335 C CA . PHE A 1 176 ? 7.904 -1.337 3.514 1.00 90.44 176 PHE A CA 1
ATOM 1336 C C . PHE A 1 176 ? 9.073 -1.855 4.351 1.00 90.44 176 PHE A C 1
ATOM 1338 O O . PHE A 1 176 ? 10.200 -1.877 3.868 1.00 90.44 176 PHE A O 1
ATOM 1345 N N . LEU A 1 177 ? 8.814 -2.290 5.584 1.00 83.12 177 LEU A N 1
ATOM 1346 C CA . LEU A 1 177 ? 9.863 -2.696 6.517 1.00 83.12 177 LEU A CA 1
ATOM 1347 C C . LEU A 1 177 ? 10.533 -4.009 6.115 1.00 83.12 177 LEU A C 1
ATOM 1349 O O . LEU A 1 177 ? 11.717 -4.164 6.385 1.00 83.12 177 LEU A O 1
ATOM 1353 N N . PHE A 1 178 ? 9.802 -4.924 5.468 1.00 77.19 178 PHE A N 1
ATOM 1354 C CA . PHE A 1 178 ? 10.329 -6.254 5.150 1.00 77.19 178 PHE A CA 1
ATOM 1355 C C . PHE A 1 178 ? 10.725 -6.433 3.692 1.00 77.19 178 PHE A C 1
ATOM 1357 O O . PHE A 1 178 ? 11.715 -7.104 3.426 1.00 77.19 178 PHE A O 1
ATOM 1364 N N . GLN A 1 179 ? 9.991 -5.845 2.740 1.00 83.12 179 GLN A N 1
ATOM 1365 C CA . GLN A 1 179 ? 10.399 -5.941 1.335 1.00 83.12 179 GLN A CA 1
ATOM 1366 C C . GLN A 1 179 ? 11.250 -4.761 0.876 1.00 83.12 179 GLN A C 1
ATOM 1368 O O . GLN A 1 179 ? 12.066 -4.936 -0.020 1.00 83.12 179 GLN A O 1
ATOM 1373 N N . GLY A 1 180 ? 11.034 -3.556 1.419 1.00 85.31 180 GLY A N 1
ATOM 1374 C CA . GLY A 1 180 ? 11.853 -2.384 1.097 1.00 85.31 180 GLY A CA 1
ATOM 1375 C C . GLY A 1 180 ? 11.917 -2.032 -0.394 1.00 85.31 180 GLY A C 1
ATOM 1376 O O . GLY A 1 180 ? 12.899 -1.452 -0.838 1.00 85.31 180 GLY A O 1
ATOM 1377 N N . THR A 1 181 ? 10.904 -2.394 -1.189 1.00 91.12 181 THR A N 1
ATOM 1378 C CA . THR A 1 181 ? 10.890 -2.174 -2.645 1.00 91.12 181 THR A CA 1
ATOM 1379 C C . THR A 1 181 ? 10.402 -0.776 -3.018 1.00 91.12 181 THR A C 1
ATOM 1381 O O . THR A 1 181 ? 9.720 -0.113 -2.232 1.00 91.12 181 THR A O 1
ATOM 1384 N N . LEU A 1 182 ? 10.648 -0.355 -4.265 1.00 93.50 182 LEU A N 1
ATOM 1385 C CA . LEU A 1 182 ? 10.145 0.912 -4.808 1.00 93.50 182 LEU A CA 1
ATOM 1386 C C . LEU A 1 182 ? 8.622 1.041 -4.631 1.00 93.50 182 LEU A C 1
ATOM 1388 O O . LEU A 1 182 ? 8.122 2.086 -4.219 1.00 93.50 182 LEU A O 1
ATOM 1392 N N . ALA A 1 183 ? 7.892 -0.050 -4.879 1.00 94.69 183 ALA A N 1
ATOM 1393 C CA . ALA A 1 183 ? 6.445 -0.105 -4.712 1.00 94.69 183 ALA A CA 1
ATOM 1394 C C . ALA A 1 183 ? 6.031 0.084 -3.243 1.00 94.69 183 ALA A C 1
ATOM 1396 O O . ALA A 1 183 ? 5.083 0.810 -2.956 1.00 94.69 183 ALA A O 1
ATOM 1397 N N . SER A 1 184 ? 6.771 -0.494 -2.294 1.00 94.56 184 SER A N 1
ATOM 1398 C CA . SER A 1 184 ? 6.464 -0.338 -0.869 1.00 94.56 184 SER A CA 1
ATOM 1399 C C . SER A 1 184 ? 6.590 1.114 -0.383 1.00 94.56 184 SER A C 1
ATOM 1401 O O . SER A 1 184 ? 5.745 1.578 0.383 1.00 94.56 184 SER A O 1
ATOM 1403 N N . VAL A 1 185 ? 7.561 1.876 -0.907 1.00 96.00 185 VAL A N 1
ATOM 1404 C CA . VAL A 1 185 ? 7.690 3.321 -0.643 1.00 96.00 185 VAL A CA 1
ATOM 1405 C C . VAL A 1 185 ? 6.488 4.081 -1.197 1.00 96.00 185 VAL A C 1
ATOM 1407 O O . VAL A 1 185 ? 5.922 4.934 -0.510 1.00 96.00 185 VAL A O 1
ATOM 1410 N N . GLN A 1 186 ? 6.052 3.746 -2.415 1.00 97.56 186 GLN A N 1
ATOM 1411 C CA . GLN A 1 186 ? 4.846 4.334 -2.999 1.00 97.56 186 GLN A CA 1
ATOM 1412 C C . GLN A 1 186 ? 3.612 4.035 -2.147 1.00 97.56 186 GLN A C 1
ATOM 1414 O O . GLN A 1 186 ? 2.778 4.916 -1.975 1.00 97.56 186 GLN A O 1
ATOM 1419 N N . TYR A 1 187 ? 3.494 2.832 -1.576 1.00 97.81 187 TYR A N 1
ATOM 1420 C CA . TYR A 1 187 ? 2.370 2.482 -0.705 1.00 97.81 187 TYR A CA 1
ATOM 1421 C C . TYR A 1 187 ? 2.361 3.319 0.576 1.00 97.81 187 TYR A C 1
ATOM 1423 O O . TYR A 1 187 ? 1.295 3.771 0.993 1.00 97.81 187 TYR A O 1
ATOM 1431 N N . VAL A 1 188 ? 3.530 3.564 1.181 1.00 97.69 188 VAL A N 1
ATOM 1432 C CA . VAL A 1 188 ? 3.664 4.430 2.366 1.00 97.69 188 VAL A CA 1
ATOM 1433 C C . VAL A 1 188 ? 3.220 5.850 2.040 1.00 97.69 188 VAL A C 1
ATOM 1435 O O . VAL A 1 188 ? 2.357 6.393 2.732 1.00 97.69 188 VAL A O 1
ATOM 1438 N N . LEU A 1 189 ? 3.754 6.435 0.966 1.00 98.19 189 LEU A N 1
ATOM 1439 C CA . LEU A 1 189 ? 3.395 7.792 0.555 1.00 98.19 189 LEU A CA 1
ATOM 1440 C C . LEU A 1 189 ? 1.911 7.893 0.189 1.00 98.19 189 LEU A C 1
ATOM 1442 O O . LEU A 1 189 ? 1.226 8.797 0.672 1.00 98.19 189 LEU A O 1
ATOM 1446 N N . ALA A 1 190 ? 1.391 6.922 -0.565 1.00 98.44 190 ALA A N 1
ATOM 1447 C CA . ALA A 1 190 ? -0.021 6.835 -0.918 1.00 98.44 190 ALA A CA 1
ATOM 1448 C C . ALA A 1 190 ? -0.897 6.789 0.330 1.00 98.44 190 ALA A C 1
ATOM 1450 O O . ALA A 1 190 ? -1.820 7.589 0.465 1.00 98.44 190 ALA A O 1
ATOM 1451 N N . ALA A 1 191 ? -0.595 5.896 1.274 1.00 98.25 191 ALA A N 1
ATOM 1452 C CA . ALA A 1 191 ? -1.362 5.772 2.503 1.00 98.25 191 ALA A CA 1
ATOM 1453 C C . ALA A 1 191 ? -1.332 7.077 3.306 1.00 98.25 191 ALA A C 1
ATOM 1455 O O . ALA A 1 191 ? -2.389 7.593 3.656 1.00 98.25 191 ALA A O 1
ATOM 1456 N N . VAL A 1 192 ? -0.153 7.650 3.561 1.00 97.62 192 VAL A N 1
ATOM 1457 C CA . VAL A 1 192 ? -0.015 8.872 4.370 1.00 97.62 192 VAL A CA 1
ATOM 1458 C C . VAL A 1 192 ? -0.778 10.040 3.743 1.00 97.62 192 VAL A C 1
ATOM 1460 O O . VAL A 1 192 ? -1.616 10.659 4.401 1.00 97.62 192 VAL A O 1
ATOM 1463 N N . ILE A 1 193 ? -0.539 10.317 2.462 1.00 98.00 193 ILE A N 1
ATOM 1464 C CA . ILE A 1 193 ? -1.122 11.472 1.770 1.00 98.00 193 ILE A CA 1
ATOM 1465 C C . ILE A 1 193 ? -2.625 11.285 1.611 1.00 98.00 193 ILE A C 1
ATOM 1467 O O . ILE A 1 193 ? -3.411 12.173 1.950 1.00 98.00 193 ILE A O 1
ATOM 1471 N N . MET A 1 194 ? -3.049 10.117 1.134 1.00 98.31 194 MET A N 1
ATOM 1472 C CA . MET A 1 194 ? -4.448 9.893 0.787 1.00 98.31 194 MET A CA 1
ATOM 1473 C C . MET A 1 194 ? -5.324 9.674 2.017 1.00 98.31 194 MET A C 1
ATOM 1475 O O . MET A 1 194 ? -6.511 9.996 1.977 1.00 98.31 194 MET A O 1
ATOM 1479 N N . LEU A 1 195 ? -4.762 9.245 3.152 1.00 97.25 195 LEU A N 1
ATOM 1480 C CA . LEU A 1 195 ? -5.473 9.298 4.428 1.00 97.25 195 LEU A CA 1
ATOM 1481 C C . LEU A 1 195 ? -5.762 10.750 4.836 1.00 97.25 195 LEU A C 1
ATOM 1483 O O . LEU A 1 195 ? -6.879 11.039 5.270 1.00 97.25 195 LEU A O 1
ATOM 1487 N N . ILE A 1 196 ? -4.798 11.667 4.685 1.00 97.06 196 ILE A N 1
ATOM 1488 C CA . ILE A 1 196 ? -4.982 13.097 4.999 1.00 97.06 196 ILE A CA 1
ATOM 1489 C C . ILE A 1 196 ? -6.010 13.726 4.050 1.00 97.06 196 ILE A C 1
ATOM 1491 O O . ILE A 1 196 ? -6.920 14.426 4.499 1.00 97.06 196 ILE A O 1
ATOM 1495 N N . VAL A 1 197 ? -5.909 13.445 2.747 1.00 97.12 197 VAL A N 1
ATOM 1496 C CA . VAL A 1 197 ? -6.873 13.906 1.733 1.00 97.12 197 VAL A CA 1
ATOM 1497 C C . VAL A 1 197 ? -8.273 13.375 2.039 1.00 97.12 197 VAL A C 1
ATOM 1499 O O . VAL A 1 197 ? -9.236 14.144 2.059 1.00 97.12 197 VAL A O 1
ATOM 1502 N N . GLY A 1 198 ? -8.392 12.079 2.336 1.00 96.12 198 GLY A N 1
ATOM 1503 C CA . GLY A 1 198 ? -9.654 11.455 2.720 1.00 96.12 198 GLY A CA 1
ATOM 1504 C C . GLY A 1 198 ? -10.269 12.126 3.939 1.00 96.12 198 GLY A C 1
ATOM 1505 O O . GLY A 1 198 ? -11.445 12.484 3.927 1.00 96.12 198 GLY A O 1
ATOM 1506 N N . GLU A 1 199 ? -9.461 12.367 4.969 1.00 94.69 199 GLU A N 1
ATOM 1507 C CA . GLU A 1 199 ? -9.910 13.043 6.181 1.00 94.69 199 GLU A CA 1
ATOM 1508 C C . GLU A 1 199 ? -10.401 14.468 5.926 1.00 94.69 199 GLU A C 1
ATOM 1510 O O . GLU A 1 199 ? -11.430 14.877 6.459 1.00 94.69 199 GLU A O 1
ATOM 1515 N N . LYS A 1 200 ? -9.669 15.228 5.111 1.00 95.00 200 LYS A N 1
ATOM 1516 C CA . LYS A 1 200 ? -9.959 16.641 4.873 1.00 95.00 200 LYS A CA 1
ATOM 1517 C C . LYS A 1 200 ? -11.187 16.847 3.987 1.00 95.00 200 LYS A C 1
ATOM 1519 O O . LYS A 1 200 ? -11.952 17.775 4.236 1.00 95.00 200 LYS A O 1
ATOM 1524 N N . PHE A 1 201 ? -11.368 16.008 2.966 1.00 95.19 201 PHE A N 1
ATOM 1525 C CA . PHE A 1 201 ? -12.345 16.260 1.900 1.00 95.19 201 PHE A CA 1
ATOM 1526 C C . PHE A 1 201 ? -13.498 15.251 1.832 1.00 95.19 201 PHE A C 1
ATOM 1528 O O . PHE A 1 201 ? -14.545 15.577 1.280 1.00 95.19 201 PHE A O 1
ATOM 1535 N N . PHE A 1 202 ? -13.340 14.046 2.388 1.00 94.25 202 PHE A N 1
ATOM 1536 C CA . PHE A 1 202 ? -14.320 12.955 2.260 1.00 94.25 202 PHE A CA 1
ATOM 1537 C C . PHE A 1 202 ? -14.898 12.485 3.600 1.00 94.25 202 PHE A C 1
ATOM 1539 O O . PHE A 1 202 ? -15.821 11.667 3.614 1.00 94.25 202 PHE A O 1
ATOM 1546 N N . ALA A 1 203 ? -14.400 13.001 4.728 1.00 90.62 203 ALA A N 1
ATOM 1547 C CA . ALA A 1 203 ? -14.966 12.713 6.038 1.00 90.62 203 ALA A CA 1
ATOM 1548 C C . ALA A 1 203 ? -16.376 13.308 6.159 1.00 90.62 203 ALA A C 1
ATOM 1550 O O . ALA A 1 203 ? -16.559 14.526 6.156 1.00 90.62 203 ALA A O 1
ATOM 1551 N N . THR A 1 204 ? -17.378 12.439 6.278 1.00 81.19 204 THR A N 1
ATOM 1552 C CA . THR A 1 204 ? -18.789 12.845 6.351 1.00 81.19 204 THR A CA 1
ATOM 1553 C C . THR A 1 204 ? -19.262 12.987 7.794 1.00 81.19 204 THR A C 1
ATOM 1555 O O . THR A 1 204 ? -19.614 14.073 8.237 1.00 81.19 204 THR A O 1
ATOM 1558 N N . ASN A 1 205 ? -19.264 11.881 8.539 1.00 73.19 205 ASN A N 1
ATOM 1559 C CA . ASN A 1 205 ? -19.895 11.801 9.858 1.00 73.19 205 ASN A CA 1
ATOM 1560 C C . ASN A 1 205 ? -18.922 12.051 11.012 1.00 73.19 205 ASN A C 1
ATOM 1562 O O . ASN A 1 205 ? -19.309 12.551 12.065 1.00 73.19 205 ASN A O 1
ATOM 1566 N N . GLU A 1 206 ? -17.669 11.631 10.855 1.00 82.19 206 GLU A N 1
ATOM 1567 C CA . GLU A 1 206 ? -16.706 11.571 11.947 1.00 82.19 206 GLU A CA 1
ATOM 1568 C C . GLU A 1 206 ? -15.339 12.054 11.486 1.00 82.19 206 GLU A C 1
ATOM 1570 O O . GLU A 1 206 ? -14.882 11.704 10.401 1.00 82.19 206 GLU A O 1
ATOM 1575 N N . ARG A 1 207 ? -14.684 12.835 12.351 1.00 82.06 207 ARG A N 1
ATOM 1576 C CA . ARG A 1 207 ? -13.324 13.339 12.154 1.00 82.06 207 ARG A CA 1
ATOM 1577 C C . ARG A 1 207 ? -12.396 12.868 13.274 1.00 82.06 207 ARG A C 1
ATOM 1579 O O . ARG A 1 207 ? -12.857 12.585 14.386 1.00 82.06 207 ARG A O 1
ATOM 1586 N N . GLY A 1 208 ? -11.100 12.827 12.982 1.00 81.69 208 GLY A N 1
ATOM 1587 C CA . GLY A 1 208 ? -10.012 12.586 13.935 1.00 81.69 208 GLY A CA 1
ATOM 1588 C C . GLY A 1 208 ? -9.407 11.180 13.873 1.00 81.69 208 GLY A C 1
ATOM 1589 O O . GLY A 1 208 ? -10.007 10.243 13.363 1.00 81.69 208 GLY A O 1
ATOM 1590 N N . TRP A 1 209 ? -8.196 11.010 14.394 1.00 81.31 209 TRP A N 1
ATOM 1591 C CA . TRP A 1 209 ? -7.371 9.804 14.186 1.00 81.31 209 TRP A CA 1
ATOM 1592 C C . TRP A 1 209 ? -7.359 8.838 15.372 1.00 81.31 209 TRP A C 1
ATOM 1594 O O . TRP A 1 209 ? -6.743 7.779 15.314 1.00 81.31 209 TRP A O 1
ATOM 1604 N N . VAL A 1 210 ? -8.033 9.216 16.455 1.00 83.12 210 VAL A N 1
ATOM 1605 C CA . VAL A 1 210 ? -7.872 8.606 17.774 1.00 83.12 210 VAL A CA 1
ATOM 1606 C C . VAL A 1 210 ? -9.064 7.690 18.086 1.00 83.12 210 VAL A C 1
ATOM 1608 O O . VAL A 1 210 ? -10.197 8.027 17.722 1.00 83.12 210 VAL A O 1
ATOM 1611 N N . PRO A 1 211 ? -8.846 6.543 18.761 1.00 82.38 211 PRO A N 1
ATOM 1612 C CA . PRO A 1 211 ? -9.938 5.698 19.240 1.00 82.38 211 PRO A CA 1
ATOM 1613 C C . PRO A 1 211 ? -10.849 6.483 20.192 1.00 82.38 211 PRO A C 1
ATOM 1615 O O . PRO A 1 211 ? -10.364 7.220 21.049 1.00 82.38 211 PRO A O 1
ATOM 1618 N N . ARG A 1 212 ? -12.169 6.299 20.094 1.00 83.56 212 ARG A N 1
ATOM 1619 C CA . ARG A 1 212 ? -13.141 7.033 20.925 1.00 83.56 212 ARG A CA 1
ATOM 1620 C C . ARG A 1 212 ? -13.504 6.290 22.199 1.00 83.56 212 ARG A C 1
ATOM 1622 O O . ARG A 1 212 ? -13.879 6.904 23.194 1.00 83.56 212 ARG A O 1
ATOM 1629 N N . THR A 1 213 ? -13.402 4.964 22.186 1.00 86.06 213 THR A N 1
ATOM 1630 C CA . THR A 1 213 ? -13.770 4.135 23.338 1.00 86.06 213 THR A CA 1
ATOM 1631 C C . THR A 1 213 ? -12.596 3.310 23.847 1.00 86.06 213 THR A C 1
ATOM 1633 O O . THR A 1 213 ? -11.751 2.839 23.087 1.00 86.06 213 THR A O 1
ATOM 1636 N N . ARG A 1 214 ? -12.583 3.024 25.156 1.00 84.50 214 ARG A N 1
ATOM 1637 C CA . ARG A 1 214 ? -11.610 2.088 25.754 1.00 84.50 214 ARG A CA 1
ATOM 1638 C C . ARG A 1 214 ? -11.672 0.694 25.115 1.00 84.50 214 ARG A C 1
ATOM 1640 O O . ARG A 1 214 ? -10.668 -0.011 25.082 1.00 84.50 214 ARG A O 1
ATOM 1647 N N . ARG A 1 215 ? -12.844 0.291 24.609 1.00 84.06 215 ARG A N 1
ATOM 1648 C CA . ARG A 1 215 ? -13.027 -0.968 23.876 1.00 84.06 215 ARG A CA 1
ATOM 1649 C C . ARG A 1 215 ? -12.278 -0.951 22.542 1.00 84.06 215 ARG A C 1
ATOM 1651 O O . ARG A 1 215 ? -11.639 -1.943 22.212 1.00 84.06 215 ARG A O 1
ATOM 1658 N N . GLU A 1 216 ? -12.327 0.160 21.812 1.00 84.25 216 GLU A N 1
ATOM 1659 C CA . GLU A 1 216 ? -11.559 0.337 20.575 1.00 84.25 216 GLU A CA 1
ATOM 1660 C C . GLU A 1 216 ? -10.057 0.342 20.847 1.00 84.25 216 GLU A C 1
ATOM 1662 O O . GLU A 1 216 ? -9.348 -0.398 20.179 1.00 84.25 216 GLU A O 1
ATOM 1667 N N . VAL A 1 217 ? -9.582 1.062 21.872 1.00 85.00 217 VAL A N 1
ATOM 1668 C CA . VAL A 1 217 ? -8.157 1.049 22.268 1.00 85.00 217 VAL A CA 1
ATOM 1669 C C . VAL A 1 217 ? -7.657 -0.382 22.493 1.00 85.00 217 VAL A C 1
ATOM 1671 O O . VAL A 1 217 ? -6.634 -0.783 21.945 1.00 85.00 217 VAL A O 1
ATOM 1674 N N . ARG A 1 218 ? -8.411 -1.189 23.250 1.00 85.50 218 ARG A N 1
ATOM 1675 C CA . ARG A 1 218 ? -8.066 -2.597 23.516 1.00 85.50 218 ARG A CA 1
ATOM 1676 C C . ARG A 1 218 ? -8.070 -3.453 22.255 1.00 85.50 218 ARG A C 1
ATOM 1678 O O . ARG A 1 218 ? -7.193 -4.292 22.085 1.00 85.50 218 ARG A O 1
ATOM 1685 N N . MET A 1 219 ? -9.052 -3.250 21.379 1.00 84.31 219 MET A N 1
ATOM 1686 C CA . MET A 1 219 ? -9.151 -3.996 20.127 1.00 84.31 219 MET A CA 1
ATOM 1687 C C . MET A 1 219 ? -8.020 -3.641 19.160 1.00 84.31 219 MET A C 1
ATOM 1689 O O . MET A 1 219 ? -7.518 -4.527 18.478 1.00 84.31 219 MET A O 1
ATOM 1693 N N . LEU A 1 220 ? -7.595 -2.379 19.125 1.00 85.19 220 LEU A N 1
ATOM 1694 C CA . LEU A 1 220 ? -6.447 -1.955 18.333 1.00 85.19 220 LEU A CA 1
ATOM 1695 C C . LEU A 1 220 ? -5.132 -2.459 18.901 1.00 85.19 220 LEU A C 1
ATOM 1697 O O . LEU A 1 220 ? -4.305 -2.906 18.125 1.00 85.19 220 LEU A O 1
ATOM 1701 N N . GLY A 1 221 ? -4.956 -2.443 20.225 1.00 84.94 221 GLY A N 1
ATOM 1702 C CA . GLY A 1 221 ? -3.786 -3.058 20.857 1.00 84.94 221 GLY A CA 1
ATOM 1703 C C . GLY A 1 221 ? -3.696 -4.553 20.540 1.00 84.94 221 GLY A C 1
ATOM 1704 O O . GLY A 1 221 ? -2.642 -5.042 20.154 1.00 84.94 221 GLY A O 1
ATOM 1705 N N . CYS A 1 222 ? -4.826 -5.266 20.611 1.00 85.38 222 CYS A N 1
ATOM 1706 C CA . CYS A 1 222 ? -4.928 -6.662 20.181 1.00 85.38 222 CYS A CA 1
ATOM 1707 C C . CYS A 1 222 ? -4.556 -6.829 18.697 1.00 85.38 222 CYS A C 1
ATOM 1709 O O . CYS A 1 222 ? -3.705 -7.650 18.374 1.00 85.38 222 CYS A O 1
ATOM 1711 N N . ALA A 1 223 ? -5.143 -6.025 17.804 1.00 86.06 223 ALA A N 1
ATOM 1712 C CA . ALA A 1 223 ? -4.847 -6.083 16.375 1.00 86.06 223 ALA A CA 1
ATOM 1713 C C . ALA A 1 223 ? -3.371 -5.780 16.080 1.00 86.06 223 ALA A C 1
ATOM 1715 O O . ALA A 1 223 ? -2.750 -6.514 15.324 1.00 86.06 223 ALA A O 1
ATOM 1716 N N . ALA A 1 224 ? -2.800 -4.753 16.710 1.00 85.00 224 ALA A N 1
ATOM 1717 C CA . ALA A 1 224 ? -1.401 -4.373 16.557 1.00 85.00 224 ALA A CA 1
ATOM 1718 C C . ALA A 1 224 ? -0.456 -5.502 16.986 1.00 85.00 224 ALA A C 1
ATOM 1720 O O . ALA A 1 224 ? 0.473 -5.817 16.253 1.00 85.00 224 ALA A O 1
ATOM 1721 N N . LEU A 1 225 ? -0.724 -6.172 18.113 1.00 86.06 225 LEU A N 1
ATOM 1722 C CA . LEU A 1 225 ? 0.070 -7.334 18.525 1.00 86.06 225 LEU A CA 1
ATOM 1723 C C . LEU A 1 225 ? -0.055 -8.507 17.556 1.00 86.06 225 LEU A C 1
ATOM 1725 O O . LEU A 1 225 ? 0.947 -9.148 17.264 1.00 86.06 225 LEU A O 1
ATOM 1729 N N . LEU A 1 226 ? -1.254 -8.786 17.039 1.00 87.25 226 LEU A N 1
ATOM 1730 C CA . LEU A 1 226 ? -1.436 -9.837 16.032 1.00 87.25 226 LEU A CA 1
ATOM 1731 C C . LEU A 1 226 ? -0.727 -9.497 14.717 1.00 87.25 226 LEU A C 1
ATOM 1733 O O . LEU A 1 226 ? -0.176 -10.388 14.080 1.00 87.25 226 LEU A O 1
ATOM 1737 N N . ILE A 1 227 ? -0.706 -8.219 14.332 1.00 85.12 227 ILE A N 1
ATOM 1738 C CA . ILE A 1 227 ? 0.049 -7.726 13.177 1.00 85.12 227 ILE A CA 1
ATOM 1739 C C . ILE A 1 227 ? 1.548 -7.934 13.398 1.00 85.12 227 ILE A C 1
ATOM 1741 O O . ILE A 1 227 ? 2.199 -8.474 12.516 1.00 85.12 227 ILE A O 1
ATOM 1745 N N . ILE A 1 228 ? 2.085 -7.565 14.565 1.00 85.06 228 ILE A N 1
ATOM 1746 C CA . ILE A 1 228 ? 3.502 -7.776 14.908 1.00 85.06 228 ILE A CA 1
ATOM 1747 C C . ILE A 1 228 ? 3.838 -9.273 14.905 1.00 85.06 228 ILE A C 1
ATOM 1749 O O . ILE A 1 228 ? 4.834 -9.690 14.327 1.00 85.06 228 ILE A O 1
ATOM 1753 N N . ALA A 1 229 ? 2.977 -10.096 15.501 1.00 85.62 229 ALA A N 1
ATOM 1754 C CA . ALA A 1 229 ? 3.137 -11.545 15.534 1.00 85.62 229 ALA A CA 1
ATOM 1755 C C . ALA A 1 229 ? 3.159 -12.151 14.119 1.00 85.62 229 ALA A C 1
ATOM 1757 O O . ALA A 1 229 ? 4.024 -12.964 13.801 1.00 85.62 229 ALA A O 1
ATOM 1758 N N . GLY A 1 230 ? 2.228 -11.724 13.261 1.00 85.44 230 GLY A N 1
ATOM 1759 C CA . GLY A 1 230 ? 2.167 -12.139 11.862 1.00 85.44 230 GLY A CA 1
ATOM 1760 C C . GLY A 1 230 ? 3.344 -11.621 11.037 1.00 85.44 230 GLY A C 1
ATOM 1761 O O . GLY A 1 230 ? 3.858 -12.353 10.202 1.00 85.44 230 GLY A O 1
ATOM 1762 N N . ALA A 1 231 ? 3.806 -10.397 11.295 1.00 82.94 231 ALA A N 1
ATOM 1763 C CA . ALA A 1 231 ? 4.985 -9.820 10.662 1.00 82.94 231 ALA A CA 1
ATOM 1764 C C . ALA A 1 231 ? 6.242 -10.639 10.976 1.00 82.94 231 ALA A C 1
ATOM 1766 O O . ALA A 1 231 ? 6.934 -11.046 10.050 1.00 82.94 231 ALA A O 1
ATOM 1767 N N . ASN A 1 232 ? 6.474 -10.977 12.248 1.00 8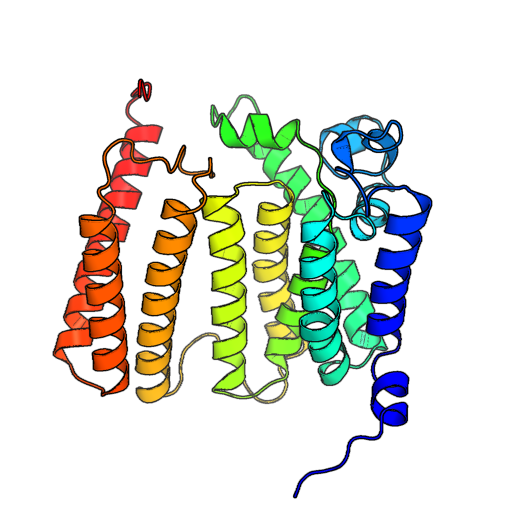3.12 232 ASN A N 1
ATOM 1768 C CA . ASN A 1 232 ? 7.584 -11.852 12.633 1.00 83.12 232 ASN A CA 1
ATOM 1769 C C . ASN A 1 232 ? 7.481 -13.218 11.938 1.00 83.12 232 ASN A C 1
ATOM 1771 O O . ASN A 1 232 ? 8.486 -13.755 11.488 1.00 83.12 232 ASN A O 1
ATOM 1775 N N . LEU A 1 233 ? 6.267 -13.777 11.814 1.00 84.88 233 LEU A N 1
ATOM 1776 C CA . LEU A 1 233 ? 6.044 -15.041 11.099 1.00 84.88 233 LEU A CA 1
ATOM 1777 C C . LEU A 1 233 ? 6.400 -14.934 9.623 1.00 84.88 233 LEU A C 1
ATOM 1779 O O . LEU A 1 233 ? 7.032 -15.837 9.084 1.00 84.88 233 LEU A O 1
ATOM 1783 N N . LEU A 1 234 ? 6.025 -13.832 8.982 1.00 81.50 234 LEU A N 1
ATOM 1784 C CA . LEU A 1 234 ? 6.383 -13.583 7.594 1.00 81.50 234 LEU A CA 1
ATOM 1785 C C . LEU A 1 234 ? 7.893 -13.433 7.415 1.00 81.50 234 LEU A C 1
ATOM 1787 O O . LEU A 1 234 ? 8.410 -14.020 6.477 1.00 81.50 234 LEU A O 1
ATOM 1791 N N . VAL A 1 235 ? 8.588 -12.729 8.311 1.00 80.50 235 VAL A N 1
ATOM 1792 C CA . VAL A 1 235 ? 10.059 -12.605 8.287 1.00 80.50 235 VAL A CA 1
ATOM 1793 C C . VAL A 1 235 ? 10.732 -13.957 8.396 1.00 80.50 235 VAL A C 1
ATOM 1795 O O . VAL A 1 235 ? 11.608 -14.276 7.604 1.00 80.50 235 VAL A O 1
ATOM 1798 N N . PHE A 1 236 ? 10.286 -14.760 9.359 1.00 82.31 236 PHE A N 1
ATOM 1799 C CA . PHE A 1 236 ? 10.844 -16.081 9.591 1.00 82.31 236 PHE A CA 1
ATOM 1800 C C . PHE A 1 236 ? 10.680 -16.998 8.368 1.00 82.31 236 PHE A C 1
ATOM 1802 O O . PHE A 1 236 ? 11.569 -17.778 8.047 1.00 82.31 236 PHE A O 1
ATOM 1809 N N . LEU A 1 237 ? 9.540 -16.907 7.672 1.00 81.88 237 LEU A N 1
ATOM 1810 C CA . LEU A 1 237 ? 9.262 -17.715 6.480 1.00 81.88 237 LEU A CA 1
ATOM 1811 C C . LEU A 1 237 ? 9.889 -17.146 5.199 1.00 81.88 237 LEU A C 1
ATOM 1813 O O . LEU A 1 237 ? 10.219 -17.906 4.291 1.00 81.88 237 LEU A O 1
ATOM 1817 N N . PHE A 1 238 ? 10.014 -15.823 5.110 1.00 80.56 238 PHE A N 1
ATOM 1818 C CA . PHE A 1 238 ? 10.473 -15.090 3.934 1.00 80.56 238 PHE A CA 1
ATOM 1819 C C . PHE A 1 238 ? 11.420 -13.956 4.357 1.00 80.56 238 PHE A C 1
ATOM 1821 O O . PHE A 1 238 ? 11.004 -12.792 4.392 1.00 80.56 238 PHE A O 1
ATOM 1828 N N . PRO A 1 239 ? 12.689 -14.274 4.669 1.00 78.75 239 PRO A N 1
ATOM 1829 C CA . PRO A 1 239 ? 13.684 -13.261 4.990 1.00 78.75 239 PRO A CA 1
ATOM 1830 C C . PRO A 1 239 ? 13.866 -12.279 3.825 1.00 78.75 239 PRO A C 1
ATOM 1832 O O . PRO A 1 239 ? 13.801 -12.668 2.654 1.00 78.75 239 PRO A O 1
ATOM 1835 N N . GLY A 1 240 ? 14.085 -11.004 4.140 1.00 74.06 240 GLY A N 1
ATOM 1836 C CA . GLY A 1 240 ? 14.262 -9.938 3.158 1.00 74.06 240 GLY A CA 1
ATOM 1837 C C . GLY A 1 240 ? 15.274 -8.891 3.614 1.00 74.06 240 GLY A C 1
ATOM 1838 O O . GLY A 1 240 ? 15.830 -8.972 4.705 1.00 74.06 240 GLY A O 1
ATOM 1839 N N . SER A 1 241 ? 15.514 -7.896 2.764 1.00 70.56 241 SER A N 1
ATOM 1840 C CA . SER A 1 241 ? 16.402 -6.766 3.044 1.00 70.56 241 SER A CA 1
ATOM 1841 C C . SER A 1 241 ? 15.621 -5.459 2.936 1.00 70.56 241 SER A C 1
ATOM 1843 O O . SER A 1 241 ? 15.378 -4.914 1.858 1.00 70.56 241 SER A O 1
ATOM 1845 N N . GLY A 1 242 ? 15.171 -4.979 4.092 1.00 72.44 242 GLY A N 1
ATOM 1846 C CA . GLY A 1 242 ? 14.409 -3.746 4.212 1.00 72.44 242 GLY A CA 1
ATOM 1847 C C . GLY A 1 242 ? 15.292 -2.511 4.423 1.00 72.44 242 GLY A C 1
ATOM 1848 O O . GLY A 1 242 ? 16.519 -2.607 4.474 1.00 72.44 242 GLY A O 1
ATOM 1849 N N . PRO A 1 243 ? 14.676 -1.337 4.645 1.00 72.44 243 PRO A N 1
ATOM 1850 C CA . PRO A 1 243 ? 15.389 -0.102 4.991 1.00 72.44 243 PRO A CA 1
ATOM 1851 C C . PRO A 1 243 ? 16.235 -0.208 6.274 1.00 72.44 243 PRO A C 1
ATOM 1853 O O . PRO A 1 243 ? 17.128 0.609 6.481 1.00 72.44 243 PRO A O 1
ATOM 1856 N N . LEU A 1 244 ? 15.954 -1.196 7.131 1.00 74.12 244 LEU A N 1
ATOM 1857 C CA . LEU A 1 244 ? 16.664 -1.449 8.389 1.00 74.12 244 LEU A CA 1
ATOM 1858 C C . LEU A 1 244 ? 17.774 -2.510 8.269 1.00 74.12 244 LEU A C 1
ATOM 1860 O O . LEU A 1 244 ? 18.392 -2.840 9.275 1.00 74.12 244 LEU A O 1
ATOM 1864 N N . GLY A 1 245 ? 18.030 -3.025 7.062 1.00 71.38 245 GLY A N 1
ATOM 1865 C CA . GLY A 1 245 ? 19.006 -4.084 6.809 1.00 71.38 245 GLY A CA 1
ATOM 1866 C C . GLY A 1 245 ? 18.375 -5.464 6.575 1.00 71.38 245 GLY A C 1
ATOM 1867 O O . GLY A 1 245 ? 17.145 -5.579 6.481 1.00 71.38 245 GLY A O 1
ATOM 1868 N N . PRO A 1 246 ? 19.215 -6.502 6.414 1.00 74.06 246 PRO A N 1
ATOM 1869 C CA . PRO A 1 246 ? 18.779 -7.889 6.287 1.00 74.06 246 PRO A CA 1
ATOM 1870 C C . PRO A 1 246 ? 18.013 -8.363 7.529 1.00 74.06 246 PRO A C 1
ATOM 1872 O O . PRO A 1 246 ? 18.321 -7.968 8.654 1.00 74.06 246 PRO A O 1
ATOM 1875 N N . THR A 1 247 ? 16.984 -9.184 7.325 1.00 72.31 247 THR A N 1
ATOM 1876 C CA . THR A 1 247 ? 16.145 -9.737 8.402 1.00 72.31 247 THR A CA 1
ATOM 1877 C C . THR A 1 247 ? 16.391 -11.224 8.652 1.00 72.31 247 THR A C 1
ATOM 1879 O O . THR A 1 247 ? 15.597 -11.864 9.339 1.00 72.31 247 THR A O 1
ATOM 1882 N N . ASP A 1 248 ? 17.425 -11.801 8.048 1.00 66.94 248 ASP A N 1
ATOM 1883 C CA . ASP A 1 248 ? 17.879 -13.161 8.296 1.00 66.94 248 ASP A CA 1
ATOM 1884 C C . ASP A 1 248 ? 18.693 -13.220 9.593 1.00 66.94 248 ASP A C 1
ATOM 1886 O O . ASP A 1 248 ? 19.885 -12.942 9.651 1.00 66.94 248 ASP A O 1
ATOM 1890 N N . SER A 1 249 ? 18.037 -13.617 10.679 1.00 59.06 249 SER A N 1
ATOM 1891 C CA . SER A 1 249 ? 18.726 -14.038 11.893 1.00 59.06 249 SER A CA 1
ATOM 1892 C C . SER A 1 249 ? 19.212 -15.475 11.701 1.00 59.06 249 SER A C 1
ATOM 1894 O O . SER A 1 249 ? 18.459 -16.430 11.883 1.00 59.06 249 SER A O 1
ATOM 1896 N N . GLY A 1 250 ? 20.481 -15.635 11.315 1.00 54.91 250 GLY A N 1
ATOM 1897 C CA . GLY A 1 250 ? 21.108 -16.924 10.980 1.00 54.91 250 GLY A CA 1
ATOM 1898 C C . GLY A 1 250 ? 21.024 -18.043 12.036 1.00 54.91 250 GLY A C 1
ATOM 1899 O O . GLY A 1 250 ? 21.332 -19.181 11.703 1.00 54.91 250 GLY A O 1
ATOM 1900 N N . ASP A 1 251 ? 20.556 -17.760 13.258 1.00 57.22 251 ASP A N 1
ATOM 1901 C CA . ASP A 1 251 ? 20.471 -18.709 14.382 1.00 57.22 251 ASP A CA 1
ATOM 1902 C C . ASP A 1 251 ? 19.088 -18.774 15.074 1.00 57.22 251 ASP A C 1
ATOM 1904 O O . ASP A 1 251 ? 18.936 -19.430 16.113 1.00 57.22 251 ASP A O 1
ATOM 1908 N N . ASP A 1 252 ? 18.041 -18.132 14.536 1.00 65.12 252 ASP 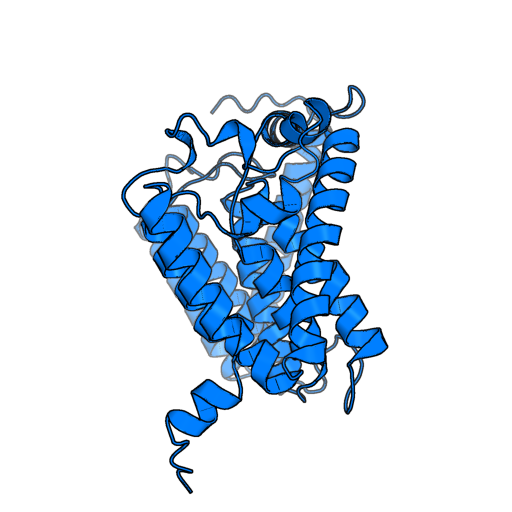A N 1
ATOM 1909 C CA . ASP A 1 252 ? 16.728 -18.158 15.194 1.00 65.12 252 ASP A CA 1
ATOM 1910 C C . ASP A 1 252 ? 16.038 -19.524 15.047 1.00 65.12 252 ASP A C 1
ATOM 1912 O O . ASP A 1 252 ? 15.492 -19.901 14.010 1.00 65.12 252 ASP A O 1
ATOM 1916 N N . SER A 1 253 ? 16.023 -20.284 16.144 1.00 81.94 253 SER A N 1
ATOM 1917 C CA . SER A 1 253 ? 15.325 -21.567 16.223 1.00 81.94 253 SER A CA 1
ATOM 1918 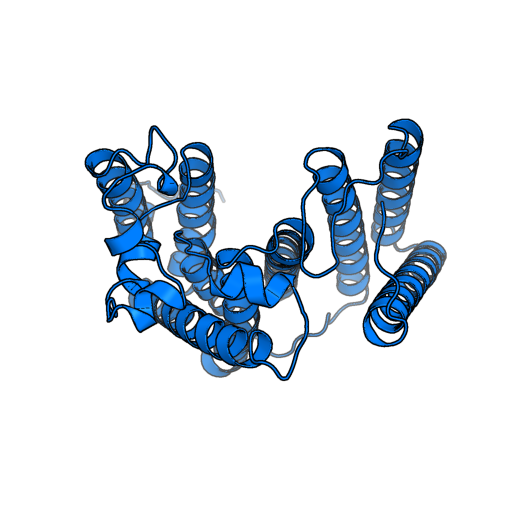C C . SER A 1 253 ? 13.816 -21.411 15.991 1.00 81.94 253 SER A C 1
ATOM 1920 O O . SER A 1 253 ? 13.162 -20.552 16.593 1.00 81.94 253 SER A O 1
ATOM 1922 N N . VAL A 1 254 ? 13.227 -22.338 15.219 1.00 85.19 254 VAL A N 1
ATOM 1923 C CA . VAL A 1 254 ? 11.763 -22.490 15.051 1.00 85.19 254 VAL A CA 1
ATOM 1924 C C . VAL A 1 254 ? 11.052 -22.467 16.410 1.00 85.19 254 VAL A C 1
ATOM 1926 O O . VAL A 1 254 ? 9.966 -21.905 16.539 1.00 85.19 254 VAL A O 1
ATOM 1929 N N . PHE A 1 255 ? 11.673 -23.038 17.448 1.00 86.31 255 PHE A N 1
ATOM 1930 C CA . PHE A 1 255 ? 11.127 -23.031 18.804 1.00 86.31 255 PHE A CA 1
ATOM 1931 C C . PHE A 1 255 ? 11.031 -21.621 19.394 1.00 86.31 255 PHE A C 1
ATOM 1933 O O . PHE A 1 255 ? 9.974 -21.264 19.916 1.00 86.31 255 PHE A O 1
ATOM 1940 N N . THR A 1 256 ? 12.085 -20.809 19.285 1.00 84.56 256 THR A N 1
ATOM 1941 C CA . THR A 1 256 ? 12.090 -19.407 19.741 1.00 84.56 256 THR A CA 1
ATOM 1942 C C . THR A 1 256 ? 10.989 -18.619 19.045 1.00 84.56 256 THR A C 1
ATOM 1944 O O . THR A 1 256 ? 10.218 -17.903 19.690 1.00 84.56 256 THR A O 1
ATOM 1947 N N . MET A 1 257 ? 10.849 -18.833 17.737 1.00 86.19 257 MET A N 1
ATOM 1948 C CA . MET A 1 257 ? 9.829 -18.183 16.932 1.00 86.19 257 MET A CA 1
ATOM 1949 C C . MET A 1 257 ? 8.401 -18.581 17.345 1.00 86.19 257 MET A C 1
ATOM 1951 O O . MET A 1 257 ? 7.543 -17.720 17.557 1.00 86.19 257 MET A O 1
ATOM 1955 N N . LEU A 1 258 ? 8.139 -19.880 17.529 1.00 88.56 258 LEU A N 1
ATOM 1956 C CA . LEU A 1 258 ? 6.836 -20.382 17.980 1.00 88.56 258 LEU A CA 1
ATOM 1957 C C . LEU A 1 258 ? 6.477 -19.884 19.385 1.00 88.56 258 LEU A C 1
ATOM 1959 O O . LEU A 1 258 ? 5.320 -19.534 19.629 1.00 88.56 258 LEU A O 1
ATOM 1963 N N . ILE A 1 259 ? 7.453 -19.810 20.295 1.00 89.62 259 ILE A N 1
ATOM 1964 C CA . ILE A 1 259 ? 7.257 -19.249 21.637 1.00 89.62 259 ILE A CA 1
ATOM 1965 C C . ILE A 1 259 ? 6.887 -17.767 21.534 1.00 89.62 259 ILE A C 1
ATOM 1967 O O . ILE A 1 259 ? 5.881 -17.354 22.112 1.00 89.62 259 ILE A O 1
ATOM 1971 N N . GLY A 1 260 ? 7.639 -16.975 20.763 1.00 85.88 260 GLY A N 1
ATOM 1972 C CA . GLY A 1 260 ? 7.343 -15.555 20.549 1.00 85.88 260 GLY A CA 1
ATOM 1973 C C . GLY A 1 260 ? 5.953 -15.330 19.945 1.00 85.88 260 GLY A C 1
ATOM 1974 O O . GLY A 1 260 ? 5.193 -14.477 20.416 1.00 85.88 260 GLY A O 1
ATOM 1975 N N . LEU A 1 261 ? 5.574 -16.145 18.956 1.00 88.44 261 LEU A N 1
ATOM 1976 C CA . LEU A 1 261 ? 4.243 -16.127 18.350 1.00 88.44 261 LEU A CA 1
ATOM 1977 C C . LEU A 1 261 ? 3.151 -16.446 19.384 1.00 88.44 261 LEU A C 1
ATOM 1979 O O . LEU A 1 261 ? 2.180 -15.694 19.504 1.00 88.44 261 LEU A O 1
ATOM 1983 N N . ALA A 1 262 ? 3.319 -17.517 20.165 1.00 91.25 262 ALA A N 1
ATOM 1984 C CA . ALA A 1 262 ? 2.365 -17.925 21.194 1.00 91.25 262 ALA A CA 1
ATOM 1985 C C . ALA A 1 262 ? 2.204 -16.857 22.287 1.00 91.25 262 ALA A C 1
ATOM 1987 O O . ALA A 1 262 ? 1.077 -16.541 22.674 1.00 91.25 262 ALA A O 1
ATOM 1988 N N . VAL A 1 263 ? 3.308 -16.256 22.741 1.00 90.06 263 VAL A N 1
ATOM 1989 C CA . VAL A 1 263 ? 3.303 -15.163 23.725 1.00 90.06 263 VAL A CA 1
ATOM 1990 C C . VAL A 1 263 ? 2.536 -13.956 23.185 1.00 90.06 263 VAL A C 1
ATOM 1992 O O . VAL A 1 263 ? 1.635 -13.456 23.862 1.00 90.06 263 VAL A O 1
ATOM 1995 N N . ASN A 1 264 ? 2.815 -13.519 21.953 1.00 89.25 264 ASN A N 1
ATOM 1996 C CA . ASN A 1 264 ? 2.115 -12.380 21.354 1.00 89.25 264 ASN A CA 1
ATOM 1997 C C . ASN A 1 264 ? 0.611 -12.642 21.184 1.00 89.25 264 ASN A C 1
ATOM 1999 O O . ASN A 1 264 ? -0.206 -11.784 21.531 1.00 89.25 264 ASN A O 1
ATOM 2003 N N . VAL A 1 265 ? 0.227 -13.834 20.713 1.00 90.50 265 VAL A N 1
ATOM 2004 C CA . VAL A 1 265 ? -1.185 -14.232 20.571 1.00 90.50 265 VAL A CA 1
ATOM 2005 C C . VAL A 1 265 ? -1.879 -14.298 21.934 1.00 90.50 265 VAL A C 1
ATOM 2007 O O . VAL A 1 265 ? -3.008 -13.821 22.073 1.00 90.50 265 VAL A O 1
ATOM 2010 N N . LEU A 1 266 ? -1.203 -14.819 22.962 1.00 91.94 266 LEU A N 1
ATOM 2011 C CA . LEU A 1 266 ? -1.731 -14.870 24.323 1.00 91.94 266 LEU A CA 1
ATOM 2012 C C . LEU A 1 266 ? -1.989 -13.459 24.863 1.00 91.94 266 LEU A C 1
ATOM 2014 O O . LEU A 1 266 ? -3.090 -13.181 25.343 1.00 91.94 266 LEU A O 1
ATOM 2018 N N . ILE A 1 267 ? -1.013 -12.551 24.758 1.00 89.50 267 ILE A N 1
ATOM 2019 C CA . ILE A 1 267 ? -1.162 -11.158 25.209 1.00 89.50 267 ILE A CA 1
ATOM 2020 C C . ILE A 1 267 ? -2.296 -10.472 24.433 1.00 89.50 267 ILE A C 1
ATOM 2022 O O . ILE A 1 267 ? -3.134 -9.796 25.041 1.00 89.50 267 ILE A O 1
ATOM 2026 N N . ALA A 1 268 ? -2.386 -10.697 23.117 1.00 89.12 268 ALA A N 1
ATOM 2027 C CA . ALA A 1 268 ? -3.457 -10.165 22.280 1.00 89.12 268 ALA A CA 1
ATOM 2028 C C . ALA A 1 268 ? -4.850 -10.648 22.731 1.00 89.12 268 ALA A C 1
ATOM 2030 O O . ALA A 1 268 ? -5.778 -9.835 22.826 1.00 89.12 268 ALA A O 1
ATOM 2031 N N . ASP A 1 269 ? -5.010 -11.931 23.073 1.00 90.25 269 ASP A N 1
ATOM 2032 C CA . ASP A 1 269 ? -6.266 -12.461 23.620 1.00 90.25 269 ASP A CA 1
ATOM 2033 C C . ASP A 1 269 ? -6.601 -11.835 24.988 1.00 90.25 269 ASP A C 1
ATOM 2035 O O . ASP A 1 269 ? -7.739 -11.426 25.242 1.00 90.25 269 ASP A O 1
ATOM 2039 N N . GLN A 1 270 ? -5.608 -11.656 25.865 1.00 89.94 270 GLN A N 1
ATOM 2040 C CA . GLN A 1 270 ? -5.832 -11.030 27.175 1.00 89.94 270 GLN A CA 1
ATOM 2041 C C . GLN A 1 270 ? -6.191 -9.535 27.075 1.00 89.94 270 GLN A C 1
ATOM 2043 O O . GLN A 1 270 ? -7.021 -9.047 27.856 1.00 89.94 270 GLN A O 1
ATOM 2048 N N . LEU A 1 271 ? -5.644 -8.814 26.091 1.00 88.00 271 LEU A N 1
ATOM 2049 C CA . LEU A 1 271 ? -6.043 -7.442 25.748 1.00 88.00 271 LEU A CA 1
ATOM 2050 C C . LEU A 1 271 ? -7.501 -7.372 25.299 1.00 88.00 271 LEU A C 1
ATOM 2052 O O . LEU A 1 271 ? -8.252 -6.512 25.774 1.00 88.00 271 LEU A O 1
ATOM 2056 N N . ARG A 1 272 ? -7.931 -8.316 24.451 1.00 86.44 272 ARG A N 1
ATOM 2057 C CA . ARG A 1 272 ? -9.331 -8.434 24.016 1.00 86.44 272 ARG A CA 1
ATOM 2058 C C . ARG A 1 272 ? -10.275 -8.669 25.198 1.00 86.44 272 ARG A C 1
ATOM 2060 O O . ARG A 1 272 ? -11.345 -8.062 25.241 1.00 86.44 272 ARG A O 1
ATOM 2067 N N . ARG A 1 273 ? -9.867 -9.482 26.182 1.00 86.88 273 ARG A N 1
ATOM 2068 C CA . ARG A 1 273 ? -10.615 -9.724 27.436 1.00 86.88 273 ARG A CA 1
ATOM 2069 C C . ARG A 1 273 ? -10.590 -8.538 28.412 1.00 86.88 273 ARG A C 1
ATOM 2071 O O . ARG A 1 273 ? -11.312 -8.544 29.403 1.00 86.88 273 ARG A O 1
ATOM 2078 N N . GLY A 1 274 ? -9.793 -7.501 28.142 1.00 83.62 274 GLY A N 1
ATOM 2079 C CA . GLY A 1 274 ? -9.777 -6.258 28.912 1.00 83.62 274 GLY A CA 1
ATOM 2080 C C . GLY A 1 274 ? -8.962 -6.293 30.203 1.00 83.62 274 GLY A C 1
ATOM 2081 O O . GLY A 1 274 ? -9.181 -5.437 31.068 1.00 83.62 274 GLY A O 1
ATOM 2082 N N . LYS A 1 275 ? -8.024 -7.239 30.341 1.00 87.69 275 LYS A N 1
ATOM 2083 C CA . LYS A 1 275 ? -7.144 -7.329 31.514 1.00 87.69 275 LYS A CA 1
ATOM 2084 C C . LYS A 1 275 ? -6.114 -6.193 31.517 1.00 87.69 275 LYS A C 1
ATOM 2086 O O . LYS A 1 275 ? -5.426 -5.968 30.526 1.00 87.69 275 LYS A O 1
ATOM 2091 N N . ARG A 1 276 ? -5.990 -5.479 32.646 1.00 84.88 276 ARG A N 1
ATOM 2092 C CA . ARG A 1 276 ? -5.094 -4.308 32.778 1.00 84.88 276 ARG A CA 1
ATOM 2093 C C . ARG A 1 276 ? -3.605 -4.669 32.717 1.00 84.88 276 ARG A C 1
ATOM 2095 O O . ARG A 1 276 ? -2.832 -3.881 32.192 1.00 84.88 276 ARG A O 1
ATOM 2102 N N . TRP A 1 277 ? -3.209 -5.842 33.212 1.00 89.00 277 TRP A N 1
ATOM 2103 C CA . TRP A 1 277 ? -1.806 -6.273 33.181 1.00 89.00 277 TRP A CA 1
ATOM 2104 C C . TRP A 1 277 ? -1.307 -6.506 31.748 1.00 89.00 277 TRP A C 1
ATOM 2106 O O . TRP A 1 277 ? -0.199 -6.105 31.421 1.00 89.00 277 TRP A O 1
ATOM 2116 N N . ALA A 1 278 ? -2.149 -7.068 30.870 1.00 86.06 278 ALA A N 1
ATOM 2117 C CA . ALA A 1 278 ? -1.788 -7.340 29.478 1.00 86.06 278 ALA A CA 1
ATOM 2118 C C . ALA A 1 278 ? -1.499 -6.051 28.696 1.00 86.06 278 ALA A C 1
ATOM 2120 O O . ALA A 1 278 ? -0.634 -6.034 27.828 1.00 86.06 278 ALA A O 1
ATOM 2121 N N . TRP A 1 279 ? -2.184 -4.956 29.045 1.00 85.12 279 TRP A N 1
ATOM 2122 C CA . TRP A 1 279 ? -1.884 -3.632 28.505 1.00 85.12 279 TRP A CA 1
ATOM 2123 C C . TRP A 1 279 ? -0.482 -3.165 28.894 1.00 85.12 279 TRP A C 1
ATOM 2125 O O . TRP A 1 279 ? 0.287 -2.773 28.025 1.00 85.12 279 TRP A O 1
ATOM 2135 N N . TRP A 1 280 ? -0.129 -3.246 30.178 1.00 88.81 280 TRP A N 1
ATOM 2136 C CA . TRP A 1 280 ? 1.203 -2.853 30.639 1.00 88.81 280 TRP A CA 1
ATOM 2137 C C . TRP A 1 280 ? 2.303 -3.717 30.036 1.00 88.81 280 TRP A C 1
ATOM 2139 O O . TRP A 1 280 ? 3.297 -3.172 29.577 1.00 88.81 280 TRP A O 1
ATOM 2149 N N . VAL A 1 281 ? 2.101 -5.033 29.957 1.00 87.62 281 VAL A N 1
ATOM 2150 C CA . VAL A 1 281 ? 3.054 -5.941 29.305 1.00 87.62 281 VAL A CA 1
ATOM 2151 C C . VAL A 1 281 ? 3.264 -5.552 27.841 1.00 87.62 281 VAL A C 1
ATOM 2153 O O . VAL A 1 281 ? 4.403 -5.389 27.417 1.00 87.62 281 VAL A O 1
ATOM 2156 N N . ALA A 1 282 ? 2.186 -5.326 27.085 1.00 85.31 282 ALA A N 1
ATOM 2157 C CA . ALA A 1 282 ? 2.285 -4.911 25.687 1.00 85.31 282 ALA A CA 1
ATOM 2158 C C . ALA A 1 282 ? 2.992 -3.556 25.521 1.00 85.31 282 ALA A C 1
ATOM 2160 O O . ALA A 1 282 ? 3.814 -3.402 24.622 1.00 85.31 282 ALA A O 1
ATOM 2161 N N . VAL A 1 283 ? 2.701 -2.585 26.394 1.00 86.25 283 VAL A N 1
ATOM 2162 C CA . VAL A 1 283 ? 3.344 -1.262 26.371 1.00 86.25 283 VAL A CA 1
ATOM 2163 C C . VAL A 1 283 ? 4.828 -1.361 26.710 1.00 86.25 283 VAL A C 1
ATOM 2165 O O . VAL A 1 283 ? 5.632 -0.755 26.015 1.00 86.25 283 VAL A O 1
ATOM 2168 N N . VAL A 1 284 ? 5.204 -2.128 27.736 1.00 88.88 284 VAL A N 1
ATOM 2169 C CA . VAL A 1 284 ? 6.606 -2.293 28.148 1.00 88.88 284 VAL A CA 1
ATOM 2170 C C . VAL A 1 284 ? 7.408 -3.005 27.062 1.00 88.88 284 VAL A C 1
ATOM 2172 O O . VAL A 1 284 ? 8.445 -2.495 26.655 1.00 88.88 284 VAL A O 1
ATOM 2175 N N . ILE A 1 285 ? 6.911 -4.131 26.540 1.00 84.12 285 ILE A N 1
ATOM 2176 C CA . ILE A 1 285 ? 7.579 -4.866 25.455 1.00 84.12 285 ILE A CA 1
ATOM 2177 C C . ILE A 1 285 ? 7.680 -3.993 24.199 1.00 84.12 285 ILE A C 1
ATOM 2179 O O . ILE A 1 285 ? 8.743 -3.901 23.593 1.00 84.12 285 ILE A O 1
ATOM 2183 N N . GLY A 1 286 ? 6.594 -3.310 23.827 1.00 83.06 286 GLY A N 1
ATOM 2184 C CA . GLY A 1 286 ? 6.589 -2.404 22.681 1.00 83.06 286 GLY A CA 1
ATOM 2185 C C . GLY A 1 286 ? 7.584 -1.254 22.841 1.00 83.06 286 GLY A C 1
ATOM 2186 O O . GLY A 1 286 ? 8.333 -0.967 21.913 1.00 83.06 286 GLY A O 1
ATOM 2187 N N . ALA A 1 287 ? 7.638 -0.630 24.020 1.00 85.44 287 ALA A N 1
ATOM 2188 C CA . ALA A 1 287 ? 8.589 0.436 24.315 1.00 85.44 287 ALA A CA 1
ATOM 2189 C C . ALA A 1 287 ? 10.037 -0.064 24.264 1.00 85.44 287 ALA A C 1
ATOM 2191 O O . ALA A 1 287 ? 10.875 0.602 23.666 1.00 85.44 287 ALA A O 1
ATOM 2192 N N . LEU A 1 288 ? 10.322 -1.245 24.822 1.00 85.75 288 LEU A N 1
ATOM 2193 C CA . LEU A 1 288 ? 11.644 -1.867 24.737 1.00 85.75 288 LEU A CA 1
ATOM 2194 C C . LEU A 1 288 ? 12.051 -2.115 23.283 1.00 85.75 288 LEU A C 1
ATOM 2196 O O . LEU A 1 288 ? 13.141 -1.714 22.895 1.00 85.75 288 LEU A O 1
ATOM 2200 N N . ASN A 1 289 ? 11.163 -2.677 22.458 1.00 82.06 289 ASN A N 1
ATOM 2201 C CA . ASN A 1 289 ? 11.443 -2.899 21.037 1.00 82.06 289 ASN A CA 1
ATOM 2202 C C . ASN A 1 289 ? 11.715 -1.590 20.289 1.00 82.06 289 ASN A C 1
ATOM 2204 O O . ASN A 1 289 ? 12.646 -1.523 19.489 1.00 82.06 289 ASN A O 1
ATOM 2208 N N . VAL A 1 290 ? 10.938 -0.536 20.561 1.00 82.38 290 VAL A N 1
ATOM 2209 C CA . VAL A 1 290 ? 11.169 0.788 19.964 1.00 82.38 290 VAL A CA 1
ATOM 2210 C C . VAL A 1 290 ? 12.514 1.354 20.409 1.00 82.38 290 VAL A C 1
ATOM 2212 O O . VAL A 1 290 ? 13.260 1.832 19.565 1.00 82.38 290 VAL A O 1
ATOM 2215 N N . ILE A 1 291 ? 12.855 1.268 21.697 1.00 86.75 291 ILE A N 1
ATOM 2216 C CA . ILE A 1 291 ? 14.144 1.740 22.221 1.00 86.75 291 ILE A CA 1
ATOM 2217 C C . ILE A 1 291 ? 15.298 0.980 21.567 1.00 86.75 291 ILE A C 1
ATOM 2219 O O . ILE A 1 291 ? 16.232 1.614 21.093 1.00 86.75 291 ILE A O 1
ATOM 2223 N N . VAL A 1 292 ? 15.216 -0.351 21.487 1.00 82.00 292 VAL A N 1
ATOM 2224 C CA . VAL A 1 292 ? 16.228 -1.188 20.824 1.00 82.00 292 VAL A CA 1
ATOM 2225 C C . VAL A 1 292 ? 16.356 -0.811 19.352 1.00 82.00 292 VAL A C 1
ATOM 2227 O O . VAL A 1 292 ? 17.467 -0.632 18.872 1.00 82.00 292 VAL A O 1
ATOM 2230 N N . THR A 1 293 ? 15.237 -0.617 18.650 1.00 77.06 293 THR A N 1
ATOM 2231 C CA . THR A 1 293 ? 15.245 -0.222 17.232 1.00 77.06 293 THR A CA 1
ATOM 2232 C C . THR A 1 293 ? 15.873 1.157 17.044 1.00 77.06 293 THR A C 1
ATOM 2234 O O . THR A 1 293 ? 16.719 1.334 16.178 1.00 77.06 293 THR A O 1
ATOM 2237 N N . VAL A 1 294 ? 15.497 2.139 17.867 1.00 83.00 294 VAL A N 1
ATOM 2238 C CA . VAL A 1 294 ? 16.067 3.493 17.820 1.00 83.00 294 VAL A CA 1
ATOM 2239 C C . VAL A 1 294 ? 17.557 3.462 18.140 1.00 83.00 294 VAL A C 1
ATOM 2241 O O . VAL A 1 294 ? 18.327 4.140 17.471 1.00 83.00 294 VAL A O 1
ATOM 2244 N N . LEU A 1 295 ? 17.971 2.667 19.127 1.00 82.88 295 LEU A N 1
ATOM 2245 C CA . LEU A 1 295 ? 19.373 2.510 19.496 1.00 82.88 295 LEU A CA 1
ATOM 2246 C C . LEU A 1 295 ? 20.169 1.825 18.380 1.00 82.88 295 LEU A C 1
ATOM 2248 O O . LEU A 1 295 ? 21.253 2.288 18.058 1.00 82.88 295 LEU A O 1
ATOM 2252 N N . ALA A 1 296 ? 19.617 0.790 17.745 1.00 76.19 296 ALA A N 1
ATOM 2253 C CA . ALA A 1 296 ? 20.227 0.140 16.589 1.00 76.19 296 ALA A CA 1
ATOM 2254 C C . ALA A 1 296 ? 20.381 1.117 15.413 1.00 76.19 296 ALA A C 1
ATOM 2256 O O . ALA A 1 296 ? 21.471 1.244 14.867 1.00 76.19 296 ALA A O 1
ATOM 2257 N N . VAL A 1 297 ? 19.329 1.872 15.077 1.00 74.75 297 VAL A N 1
ATOM 2258 C CA . VAL A 1 297 ? 19.379 2.910 14.033 1.00 74.75 297 VAL A CA 1
ATOM 2259 C C . VAL A 1 297 ? 20.404 3.991 14.381 1.00 74.75 297 VAL A C 1
ATOM 2261 O O . VAL A 1 297 ? 21.183 4.393 13.525 1.00 74.75 297 VAL A O 1
ATOM 2264 N N . PHE A 1 298 ? 20.446 4.442 15.636 1.00 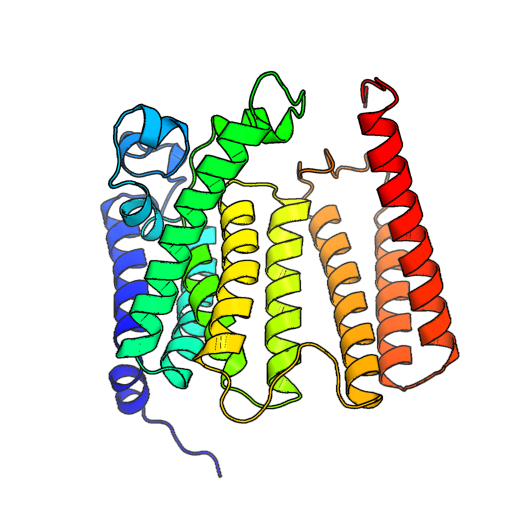79.75 298 PHE A N 1
ATOM 2265 C CA . PHE A 1 298 ? 21.433 5.412 16.101 1.00 79.75 298 PHE A CA 1
ATOM 2266 C C . PHE A 1 298 ? 22.859 4.867 15.965 1.00 79.75 298 PHE A C 1
ATOM 2268 O O . PHE A 1 298 ? 23.721 5.553 15.427 1.00 79.75 298 PHE A O 1
ATOM 2275 N N . LEU A 1 299 ? 23.109 3.629 16.394 1.00 77.81 299 LEU A N 1
ATOM 2276 C CA . LEU A 1 299 ? 24.417 2.994 16.246 1.00 77.81 299 LEU A CA 1
ATOM 2277 C C . LEU A 1 299 ? 24.817 2.893 14.774 1.00 77.81 299 LEU A C 1
ATOM 2279 O O . LEU A 1 299 ? 25.909 3.321 14.435 1.00 77.81 299 LEU A O 1
ATOM 2283 N N . VAL A 1 300 ? 23.930 2.440 13.888 1.00 69.25 300 VAL A N 1
ATOM 2284 C CA . VAL A 1 300 ? 24.217 2.363 12.444 1.00 69.25 300 VAL A CA 1
ATOM 2285 C C . VAL A 1 300 ? 24.538 3.737 11.841 1.00 69.25 300 VAL A C 1
ATOM 2287 O O . VAL A 1 300 ? 25.380 3.831 10.956 1.00 69.25 300 VAL A O 1
ATOM 2290 N N . ILE A 1 301 ? 23.890 4.810 12.306 1.00 68.44 301 ILE A N 1
ATOM 2291 C CA . ILE A 1 301 ? 24.118 6.168 11.783 1.00 68.44 301 ILE A CA 1
ATOM 2292 C C . ILE A 1 301 ? 25.415 6.789 12.324 1.00 68.44 301 ILE A C 1
ATOM 2294 O O . ILE A 1 301 ? 26.083 7.523 11.600 1.00 68.44 301 ILE A O 1
ATOM 2298 N N . PHE A 1 302 ? 25.748 6.562 13.598 1.00 72.62 302 PHE A N 1
ATOM 2299 C CA . PHE A 1 302 ? 26.804 7.313 14.297 1.00 72.62 302 PHE A CA 1
ATOM 2300 C C . PHE A 1 302 ? 28.078 6.523 14.575 1.00 72.62 302 PHE A C 1
ATOM 2302 O O . PHE A 1 302 ? 29.113 7.113 14.883 1.00 72.62 302 PHE A O 1
ATOM 2309 N N . THR A 1 303 ? 28.017 5.203 14.489 1.00 66.19 303 THR A N 1
ATOM 2310 C CA . THR A 1 303 ? 29.188 4.342 14.560 1.00 66.19 303 THR A CA 1
ATOM 2311 C C . THR A 1 303 ? 29.251 3.624 13.227 1.00 66.19 303 THR A C 1
ATOM 2313 O O . THR A 1 303 ? 28.311 2.916 12.889 1.00 66.19 303 THR A O 1
ATOM 2316 N N . ASP A 1 304 ? 30.318 3.847 12.461 1.00 53.19 304 ASP A N 1
ATOM 2317 C CA . ASP A 1 304 ? 30.631 3.217 11.167 1.00 53.19 304 ASP A CA 1
ATOM 2318 C C . ASP A 1 304 ? 30.865 1.695 11.341 1.00 53.19 304 ASP A C 1
ATOM 2320 O O . ASP A 1 304 ? 31.901 1.130 10.998 1.00 53.19 304 ASP A O 1
ATOM 2324 N N . VAL A 1 305 ? 29.926 1.011 11.994 1.00 51.31 305 VAL A N 1
ATOM 2325 C CA . VAL A 1 305 ? 29.938 -0.421 12.226 1.00 51.31 305 VAL A CA 1
ATOM 2326 C C . VAL A 1 305 ? 29.513 -1.030 10.907 1.00 51.31 305 VAL A C 1
ATOM 2328 O O . VAL A 1 305 ? 28.327 -1.177 10.608 1.00 51.31 305 VAL A O 1
ATOM 2331 N N . SER A 1 306 ? 30.518 -1.354 10.100 1.00 45.34 306 SER A N 1
ATOM 2332 C CA . SER A 1 306 ? 30.403 -2.351 9.052 1.00 45.34 306 SER A CA 1
ATOM 2333 C C . SER A 1 306 ? 29.694 -3.561 9.648 1.00 45.34 306 SER A C 1
ATOM 2335 O O . SER A 1 306 ? 30.228 -4.239 10.528 1.00 45.34 306 SER A O 1
ATOM 2337 N N . THR A 1 307 ? 28.467 -3.800 9.206 1.00 44.38 307 THR A N 1
ATOM 2338 C CA . THR A 1 307 ? 27.759 -5.050 9.454 1.00 44.38 307 THR A CA 1
ATOM 2339 C C . THR A 1 307 ? 28.458 -6.124 8.626 1.00 44.38 307 THR A C 1
ATOM 2341 O O . THR A 1 307 ? 28.061 -6.439 7.511 1.00 44.38 307 THR A O 1
ATOM 2344 N N . GLU A 1 308 ? 29.588 -6.611 9.138 1.00 34.84 308 GLU A N 1
ATOM 2345 C CA . GLU A 1 308 ? 30.111 -7.919 8.769 1.00 34.84 308 GLU A CA 1
ATOM 2346 C C . GLU A 1 308 ? 29.262 -8.954 9.507 1.00 34.84 308 GLU A C 1
ATOM 2348 O O . GLU A 1 308 ? 29.321 -9.078 10.732 1.00 34.84 308 GLU A O 1
ATOM 2353 N N . GLY A 1 309 ? 28.418 -9.630 8.735 1.00 34.97 309 GLY A N 1
ATOM 2354 C CA . GLY A 1 309 ? 27.532 -10.712 9.141 1.00 34.97 309 GLY A CA 1
ATOM 2355 C C . GLY A 1 309 ? 26.764 -11.181 7.926 1.00 34.97 309 GLY A C 1
ATOM 2356 O O . GLY A 1 309 ? 25.842 -10.437 7.532 1.00 34.97 309 GLY A O 1
#

Radius of gyration: 20.87 Å; chains: 1; bounding box: 63×40×57 Å

Organism: NCBI:txid2055

InterPro domains:
  IPR035952 Rhomboid-like superfamily [G3DSA:1.20.1540.10] (12-204)
  IPR035952 Rhomboid-like superfamily [SSF144091] (12-179)

Secondary structure (DSSP, 8-state):
------HHHHHHH-HHHHHHHHHHHHHHHHHTTTSS-GGGSTTHHHH-BSHHHHHTT-TTHHHHGGG--SSHHHHHHHHHIIIIIIHHHHHHH-HHHHHHHHHHHHHHHHHHHHHHHHHHTSTT---HHHHHHHT--B--SHHHHHHHHHHHGGGSPTTHHHHHHHHHHHHHHHIIIII--HHHHHHHHHHHHHHHHHHHHT--S---SS-SSHHHHHHHHHHHHHHHHHHHHHHHHS--EETTEE---TT--HHHHHHHHHHHHHHHHHHHTT-HHHHHHHHHHHHHHHHHHHHHHHHHHHS------

pLDDT: mean 88.02, std 11.86, range [34.84, 98.75]